Protein 7O0S (pdb70)

Structure (mmCIF, N/CA/C/O backbone):
data_7O0S
#
_entry.id   7O0S
#
_cell.length_a   38.258
_cell.length_b   50.558
_cell.length_c   119.867
_cell.angle_alpha   90.000
_cell.angle_beta   98.951
_cell.angle_gamma   90.000
#
_symmetry.space_group_name_H-M   'I 1 2 1'
#
loop_
_entity.id
_entity.type
_entity.pdbx_description
1 polymer 'Nanobody 36Z'
2 polymer 'Centrosomal protein of 164 kDa'
3 water water
#
loop_
_atom_site.group_PDB
_atom_site.id
_atom_site.type_symbol
_atom_site.label_atom_id
_atom_site.label_alt_id
_atom_site.label_comp_id
_atom_site.label_asym_id
_atom_site.label_entity_id
_atom_site.label_seq_id
_atom_site.pdbx_PDB_ins_code
_atom_site.Cartn_x
_atom_site.Cartn_y
_atom_site.Cartn_z
_atom_site.occupancy
_atom_site.B_iso_or_equiv
_atom_site.auth_seq_id
_atom_site.auth_comp_id
_atom_site.auth_asym_id
_atom_site.auth_atom_id
_atom_site.pdbx_PDB_model_num
ATOM 1 N N . GLN A 1 8 ? -26.98265 4.12169 -22.83311 1.000 69.70243 3 GLN A N 1
ATOM 2 C CA . GLN A 1 8 ? -26.28189 5.39795 -22.90722 1.000 62.57699 3 GLN A CA 1
ATOM 3 C C . GLN A 1 8 ? -26.30023 5.97824 -24.31339 1.000 63.55257 3 GLN A C 1
ATOM 4 O O . GLN A 1 8 ? -26.80314 7.08203 -24.53895 1.000 59.78332 3 GLN A O 1
ATOM 10 N N . VAL A 1 9 ? -25.73936 5.22541 -25.25887 1.000 54.42061 4 VAL A N 1
ATOM 11 C CA . VAL A 1 9 ? -25.82764 5.61558 -26.66207 1.000 49.89492 4 VAL A CA 1
ATOM 12 C C . VAL A 1 9 ? -27.28111 5.64079 -27.11271 1.000 43.11425 4 VAL A C 1
ATOM 13 O O . VAL A 1 9 ? -27.72044 6.58587 -27.77712 1.000 42.82075 4 VAL A O 1
ATOM 17 N N . GLN A 1 10 ? -28.03903 4.59424 -26.75947 1.000 45.72050 5 GLN A N 1
ATOM 18 C CA . GLN A 1 10 ? -29.47942 4.47728 -26.99109 1.000 42.55083 5 GLN A CA 1
ATOM 19 C C . GLN A 1 10 ? -29.87806 4.81494 -28.42299 1.000 41.15436 5 GLN A C 1
ATOM 20 O O . GLN A 1 10 ? -30.41126 5.90019 -28.68468 1.000 41.38148 5 GLN A O 1
ATOM 26 N N . LEU A 1 11 ? -29.64190 3.88116 -29.34491 1.000 36.17610 6 LEU A N 1
ATOM 27 C CA . LEU A 1 11 ? -29.94773 4.07544 -30.75389 1.000 30.50001 6 LEU A CA 1
ATOM 28 C C . LEU A 1 11 ? -31.44697 3.96344 -31.02086 1.000 33.34782 6 LEU A C 1
ATOM 29 O O . LEU A 1 11 ? -32.08559 2.97419 -30.64932 1.000 34.73591 6 LEU A O 1
ATOM 34 N N . GLN A 1 12 ? -31.99729 4.95351 -31.71122 1.000 30.41843 7 GLN A N 1
ATOM 35 C CA . GLN A 1 12 ? -33.42852 5.00762 -32.00303 1.000 29.49968 7 GLN A CA 1
ATOM 36 C C . GLN A 1 12 ? -33.65478 5.07266 -33.51035 1.000 27.99980 7 GLN A C 1
ATOM 37 O O . GLN A 1 12 ? -33.25086 6.04227 -34.15808 1.000 28.94717 7 GLN A O 1
ATOM 43 N N . GLU A 1 13 ? -34.32331 4.05925 -34.05646 1.000 29.98563 8 GLU A N 1
ATOM 44 C CA . GLU A 1 13 ? -34.55871 3.92874 -35.49331 1.000 31.24601 8 GLU A CA 1
ATOM 45 C C . GLU A 1 13 ? -35.96111 4.39696 -35.87100 1.000 29.01328 8 GLU A C 1
ATOM 46 O O . GLU A 1 13 ? -36.88407 4.38434 -35.05473 1.000 30.24244 8 GLU A O 1
ATOM 52 N N . SER A 1 14 ? -36.12235 4.77381 -37.13895 1.000 25.93574 9 SER A N 1
ATOM 53 C CA . SER A 1 14 ? -37.44489 5.09653 -37.66676 1.000 29.68999 9 SER A CA 1
ATOM 54 C C . SER A 1 14 ? -37.42966 4.96203 -39.18176 1.000 29.56421 9 SER A C 1
ATOM 55 O O . SER A 1 14 ? -36.38384 4.74975 -39.79408 1.000 29.54853 9 SER A O 1
ATOM 58 N N . GLY A 1 15 ? -38.62381 5.08416 -39.77889 1.000 28.11364 10 GLY A N 1
ATOM 59 C CA . GLY A 1 15 ? -38.75633 5.20619 -41.21987 1.000 33.88974 10 GLY A CA 1
ATOM 60 C C . GLY A 1 15 ? -39.22769 3.97486 -41.96307 1.000 31.82953 10 GLY A C 1
ATOM 61 O O . GLY A 1 15 ? -39.25082 3.99919 -43.20240 1.000 30.69188 10 GLY A O 1
ATOM 62 N N . GLY A 1 16 ? -39.57830 2.89969 -41.26500 1.000 28.67316 11 GLY A N 1
ATOM 63 C CA . GLY A 1 16 ? -39.97580 1.65499 -41.89355 1.000 29.95658 11 GLY A CA 1
ATOM 64 C C . GLY A 1 16 ? -41.45404 1.61432 -42.23045 1.000 26.88750 11 GLY A C 1
ATOM 65 O O . GLY A 1 16 ? -42.13302 2.64184 -42.29434 1.000 30.08938 11 GLY A O 1
ATOM 66 N N . GLY A 1 17 ? -41.96187 0.39093 -42.43848 1.000 28.42896 12 GLY A N 1
ATOM 67 C CA . GLY A 1 17 ? -43.37755 0.16776 -42.66159 1.000 27.90736 12 GLY A CA 1
ATOM 68 C C . GLY A 1 17 ? -43.61774 -0.59510 -43.94861 1.000 28.18984 12 GLY A C 1
ATOM 69 O O . GLY A 1 17 ? -42.72545 -1.27081 -44.47211 1.000 28.84845 12 GLY A O 1
ATOM 70 N N . LEU A 1 18 ? -44.85001 -0.48651 -44.45696 1.000 27.78629 13 LEU A N 1
ATOM 71 C CA . LEU A 1 18 ? -45.25219 -1.11052 -45.71196 1.000 34.47327 13 LEU A CA 1
ATOM 72 C C . LEU A 1 18 ? -45.06108 -0.13682 -46.86626 1.000 27.50569 13 LEU A C 1
ATOM 73 O O . LEU A 1 18 ? -45.35380 1.05483 -46.73590 1.000 36.71251 13 LEU A O 1
ATOM 78 N N . VAL A 1 19 ? -44.60527 -0.64859 -48.01159 1.000 27.21393 14 VAL A N 1
ATOM 79 C CA . VAL A 1 19 ? -44.37082 0.19550 -49.17446 1.000 29.84469 14 VAL A CA 1
ATOM 80 C C . VAL A 1 19 ? -44.61880 -0.61905 -50.43569 1.000 29.75363 14 VAL A C 1
ATOM 81 O O . VAL A 1 19 ? -44.39663 -1.83308 -50.46765 1.000 29.91786 14 VAL A O 1
ATOM 85 N N . GLN A 1 20 ? -45.11310 0.05601 -51.47463 1.000 37.09235 15 GLN A N 1
ATOM 86 C CA . GLN A 1 20 ? -45.28301 -0.57160 -52.77811 1.000 35.16336 15 GLN A CA 1
ATOM 87 C C . GLN A 1 20 ? -43.92673 -0.82448 -53.42858 1.000 36.38574 15 GLN A C 1
ATOM 88 O O . GLN A 1 20 ? -42.98077 -0.04794 -53.26875 1.000 36.91929 15 GLN A O 1
ATOM 94 N N . ALA A 1 21 ? -43.83458 -1.92355 -54.17284 1.000 33.63582 16 ALA A N 1
ATOM 95 C CA . ALA A 1 21 ? -42.65321 -2.14843 -54.99690 1.000 34.45247 16 ALA A CA 1
ATOM 96 C C . ALA A 1 21 ? -42.41880 -0.96105 -55.92065 1.000 31.98142 16 ALA A C 1
ATOM 97 O O . ALA A 1 21 ? -43.35558 -0.40716 -56.50410 1.000 30.11203 16 ALA A O 1
ATOM 99 N N . GLY A 1 22 ? -41.14768 -0.57843 -56.05824 1.000 32.91645 17 GLY A N 1
ATOM 100 C CA . GLY A 1 22 ? -40.76797 0.59632 -56.80884 1.000 33.28821 17 GLY A CA 1
ATOM 101 C C . GLY A 1 22 ? -40.71318 1.87443 -56.00184 1.000 31.07724 17 GLY A C 1
ATOM 102 O O . GLY A 1 22 ? -40.15003 2.86448 -56.48157 1.000 34.43783 17 GLY A O 1
ATOM 103 N N . GLY A 1 23 ? -41.27472 1.88620 -54.79590 1.000 30.14766 18 GLY A N 1
ATOM 104 C CA . GLY A 1 23 ? -41.29339 3.07065 -53.96863 1.000 33.82611 18 GLY A CA 1
ATOM 105 C C . GLY A 1 23 ? -39.99127 3.24757 -53.20523 1.000 31.90455 18 GLY A C 1
ATOM 106 O O . GLY A 1 23 ? -39.02587 2.49848 -53.36667 1.000 30.36681 18 GLY A O 1
ATOM 107 N N . SER A 1 24 ? -39.97716 4.26494 -52.34731 1.000 32.34454 19 SER A N 1
ATOM 108 C CA . SER A 1 24 ? -38.76985 4.63459 -51.61611 1.000 27.51403 19 SER A CA 1
ATOM 109 C C . SER A 1 24 ? -39.06432 4.80234 -50.13445 1.000 28.17703 19 SER A C 1
ATOM 110 O O . SER A 1 24 ? -40.17185 5.17200 -49.74204 1.000 28.87615 19 SER A O 1
ATOM 113 N N . LEU A 1 25 ? -38.03907 4.56780 -49.31590 1.000 24.35049 20 LEU A N 1
ATOM 114 C CA . LEU A 1 25 ? -38.06745 4.88965 -47.89650 1.000 28.95433 20 LEU A CA 1
ATOM 115 C C . LEU A 1 25 ? -36.76527 5.59404 -47.54265 1.000 25.21695 20 LEU A C 1
ATOM 116 O O . LEU A 1 25 ? -35.80689 5.59723 -48.32049 1.000 26.62627 20 LEU A O 1
ATOM 121 N N . ASN A 1 26 ? -36.73548 6.20321 -46.35761 1.000 27.63554 21 ASN A N 1
ATOM 122 C CA . ASN A 1 26 ? -35.50715 6.82078 -45.84427 1.000 22.92801 21 ASN A CA 1
ATOM 123 C C . ASN A 1 26 ? -35.41804 6.45391 -44.36704 1.000 24.80973 21 ASN A C 1
ATOM 124 O O . ASN A 1 26 ? -36.00438 7.13059 -43.52402 1.000 27.66314 21 ASN A O 1
ATOM 129 N N . LEU A 1 27 ? -34.70361 5.36833 -44.07223 1.000 26.33733 22 LEU A N 1
ATOM 130 C CA . LEU A 1 27 ? -34.52814 4.93103 -42.69626 1.000 26.86244 22 LEU A CA 1
ATOM 131 C C . LEU A 1 27 ? -33.55744 5.84456 -41.96738 1.000 24.81880 22 LEU A C 1
ATOM 132 O O . LEU A 1 27 ? -32.60726 6.36918 -42.54790 1.000 28.55481 22 LEU A O 1
ATOM 137 N N . SER A 1 28 ? -33.79450 6.02783 -40.67058 1.000 27.75802 23 SER A N 1
ATOM 138 C CA . SER A 1 28 ? -32.91827 6.88446 -39.89472 1.000 23.86741 23 SER A CA 1
ATOM 139 C C . SER A 1 28 ? -32.69571 6.24887 -38.53831 1.000 28.47136 23 SER A C 1
ATOM 140 O O . SER A 1 28 ? -33.54393 5.51657 -38.03616 1.000 25.96259 23 SER A O 1
ATOM 143 N N . CYS A 1 29 ? -31.52715 6.51255 -37.96672 1.000 29.29988 24 CYS A N 1
ATOM 144 C CA . CYS A 1 29 ? -31.19793 6.06544 -36.62541 1.000 27.59607 24 CYS A CA 1
ATOM 145 C C . CYS A 1 29 ? -30.40822 7.18276 -35.96746 1.000 29.65487 24 CYS A C 1
ATOM 146 O O . CYS A 1 29 ? -29.49413 7.72622 -36.58544 1.000 27.59931 24 CYS A O 1
ATOM 149 N N . VAL A 1 30 ? -30.74648 7.53210 -34.72454 1.000 27.92223 25 VAL A N 1
ATOM 150 C CA A VAL A 1 30 ? -30.11477 8.65452 -34.04588 0.607 28.84053 25 VAL A CA 1
ATOM 151 C CA B VAL A 1 30 ? -30.11899 8.65725 -34.04268 0.393 28.82077 25 VAL A CA 1
ATOM 152 C C . VAL A 1 30 ? -29.67855 8.21484 -32.65422 1.000 29.10472 25 VAL A C 1
ATOM 153 O O . VAL A 1 30 ? -30.32350 7.37962 -32.01669 1.000 28.66839 25 VAL A O 1
ATOM 160 N N . ALA A 1 31 ? -28.55372 8.77034 -32.19795 1.000 28.42912 26 ALA A N 1
ATOM 161 C CA . ALA A 1 31 ? -27.93716 8.48374 -30.90654 1.000 28.53016 26 ALA A CA 1
ATOM 162 C C . ALA A 1 31 ? -27.74186 9.77486 -30.11811 1.000 28.91588 26 ALA A C 1
ATOM 163 O O . ALA A 1 31 ? -28.01577 10.87580 -30.60421 1.000 27.73317 26 ALA A O 1
ATOM 165 N N . SER A 1 32 ? -27.26089 9.62720 -28.88070 1.000 24.95184 27 SER A N 1
ATOM 166 C CA . SER A 1 32 ? -26.98812 10.78594 -28.04353 1.000 29.61319 27 SER A CA 1
ATOM 167 C C . SER A 1 32 ? -26.02019 11.73041 -28.74571 1.000 32.30192 27 SER A C 1
ATOM 168 O O . SER A 1 32 ? -25.15020 11.30901 -29.51162 1.000 31.17731 27 SER A O 1
ATOM 171 N N . GLY A 1 33 ? -26.17410 13.02280 -28.45903 1.000 34.23302 28 GLY A N 1
ATOM 172 C CA . GLY A 1 33 ? -25.32134 14.01975 -29.07434 1.000 28.76714 28 GLY A CA 1
ATOM 173 C C . GLY A 1 33 ? -23.85569 13.86593 -28.71873 1.000 31.20543 28 GLY A C 1
ATOM 174 O O . GLY A 1 33 ? -22.98294 14.26751 -29.49189 1.000 38.12782 28 GLY A O 1
ATOM 175 N N . SER A 1 34 ? -23.55549 13.29549 -27.55395 1.000 33.17215 29 SER A N 1
ATOM 176 C CA . SER A 1 34 ? -22.15114 13.13200 -27.18595 1.000 33.05843 29 SER A CA 1
ATOM 177 C C . SER A 1 34 ? -21.49074 11.92838 -27.85950 1.000 34.71045 29 SER A C 1
ATOM 178 O O . SER A 1 34 ? -20.28639 11.70847 -27.66372 1.000 31.45988 29 SER A O 1
ATOM 181 N N . SER A 1 35 ? -22.22544 11.17283 -28.67385 1.000 30.76202 30 SER A N 1
ATOM 182 C CA . SER A 1 35 ? -21.65622 10.04950 -29.40608 1.000 31.45867 30 SER A CA 1
ATOM 183 C C . SER A 1 35 ? -20.99697 10.53503 -30.68993 1.000 28.75017 30 SER A C 1
ATOM 184 O O . SER A 1 35 ? -21.49890 11.44277 -31.35459 1.000 31.85717 30 SER A O 1
ATOM 187 N N . HIS A 1 36 ? -19.85212 9.93616 -31.02716 1.000 32.25691 31 HIS A N 1
ATOM 188 C CA . HIS A 1 36 ? -19.15349 10.23306 -32.28417 1.000 35.88279 31 HIS A CA 1
ATOM 189 C C . HIS A 1 36 ? -18.51871 8.92396 -32.73442 1.000 31.73054 31 HIS A C 1
ATOM 190 O O . HIS A 1 36 ? -17.48069 8.52160 -32.20260 1.000 39.18424 31 HIS A O 1
ATOM 197 N N . PHE A 1 37 ? -19.13277 8.28542 -33.71590 1.000 26.01408 32 PHE A N 1
ATOM 198 C CA . PHE A 1 37 ? -18.86489 6.88633 -33.98537 1.000 27.28567 32 PHE A CA 1
ATOM 199 C C . PHE A 1 37 ? -17.70180 6.70892 -34.95134 1.000 26.33151 32 PHE A C 1
ATOM 200 O O . PHE A 1 37 ? -17.51143 7.49580 -35.87868 1.000 30.19248 32 PHE A O 1
ATOM 208 N N . ASN A 1 38 ? -16.93272 5.64429 -34.71358 1.000 25.13600 33 ASN A N 1
ATOM 209 C CA . ASN A 1 38 ? -15.86670 5.24826 -35.62289 1.000 26.14954 33 ASN A CA 1
ATOM 210 C C . ASN A 1 38 ? -16.42833 4.63596 -36.90380 1.000 28.19761 33 ASN A C 1
ATOM 211 O O . ASN A 1 38 ? -15.91767 4.89991 -37.99904 1.000 28.02446 33 ASN A O 1
ATOM 216 N N . SER A 1 39 ? -17.46434 3.80633 -36.77565 1.000 23.38416 34 SER A N 1
ATOM 217 C CA . SER A 1 39 ? -18.05030 3.03987 -37.86264 1.000 27.91561 34 SER A CA 1
ATOM 218 C C . SER A 1 39 ? -19.55652 2.91982 -37.64985 1.000 25.49577 34 SER A C 1
ATOM 219 O O . SER A 1 39 ? -20.03163 2.80996 -36.51635 1.000 23.31919 34 SER A O 1
ATOM 222 N N . MET A 1 40 ? -20.29924 2.90597 -38.75193 1.000 21.81240 35 MET A N 1
ATOM 223 C CA . MET A 1 40 ? -21.75148 2.78985 -38.71010 1.000 25.33063 35 MET A CA 1
ATOM 224 C C . MET A 1 40 ? -22.20531 1.90483 -39.86031 1.000 26.55141 35 MET A C 1
ATOM 225 O O . MET A 1 40 ? -21.49566 1.73715 -40.85685 1.000 25.53397 35 MET A O 1
ATOM 230 N N . GLY A 1 41 ? -23.40138 1.33889 -39.72320 1.000 27.39542 36 GLY A N 1
ATOM 231 C CA . GLY A 1 41 ? -23.90392 0.47953 -40.77301 1.000 24.58228 36 GLY A CA 1
ATOM 232 C C . GLY A 1 41 ? -25.36386 0.14055 -40.58856 1.000 23.58200 36 GLY A C 1
ATOM 233 O O . GLY A 1 41 ? -25.93001 0.26897 -39.49351 1.000 24.10607 36 GLY A O 1
ATOM 234 N N . TRP A 1 42 ? -25.96997 -0.29422 -41.68607 1.000 23.27445 37 TRP A N 1
ATOM 235 C CA . TRP A 1 42 ? -27.30094 -0.88210 -41.65740 1.000 24.41796 37 TRP A CA 1
ATOM 236 C C . TRP A 1 42 ? -27.22204 -2.35356 -42.04074 1.000 23.14735 37 TRP A C 1
ATOM 237 O O . TRP A 1 42 ? -26.44184 -2.73653 -42.91778 1.000 23.83605 37 TRP A O 1
ATOM 248 N N . TYR A 1 43 ? -28.04294 -3.16494 -41.38420 1.000 22.93605 38 TYR A N 1
ATOM 249 C CA . TYR A 1 43 ? -28.14713 -4.59906 -41.60856 1.000 19.36051 38 TYR A CA 1
ATOM 250 C C . TYR A 1 43 ? -29.62112 -4.94849 -41.75677 1.000 23.66818 38 TYR A C 1
ATOM 251 O O . TYR A 1 43 ? -30.50195 -4.13624 -41.45879 1.000 25.64952 38 TYR A O 1
ATOM 260 N N . ARG A 1 44 ? -29.89968 -6.17587 -42.19705 1.000 21.98775 39 ARG A N 1
ATOM 261 C CA . ARG A 1 44 ? -31.28243 -6.61942 -42.32569 1.000 21.24224 39 ARG A CA 1
ATOM 262 C C . ARG A 1 44 ? -31.33046 -8.11852 -42.09520 1.000 25.66963 39 ARG A C 1
ATOM 263 O O . ARG A 1 44 ? -30.40623 -8.84528 -42.47015 1.000 24.61632 39 ARG A O 1
ATOM 271 N N . GLN A 1 45 ? -32.40191 -8.56316 -41.45245 1.000 23.39949 40 GLN A N 1
ATOM 272 C CA . GLN A 1 45 ? -32.65489 -9.97529 -41.18185 1.000 24.50116 40 GLN A CA 1
ATOM 273 C C . GLN A 1 45 ? -33.95349 -10.32048 -41.90483 1.000 26.46913 40 GLN A C 1
ATOM 274 O O . GLN A 1 45 ? -35.03945 -9.93784 -41.45639 1.000 25.92705 40 GLN A O 1
ATOM 280 N N . ALA A 1 46 ? -33.83830 -11.02410 -43.02930 1.000 24.37592 41 ALA A N 1
ATOM 281 C CA . ALA A 1 46 ? -34.96529 -11.38805 -43.86880 1.000 27.88159 41 ALA A CA 1
ATOM 282 C C . ALA A 1 46 ? -35.55105 -12.71794 -43.41973 1.000 25.88789 41 ALA A C 1
ATOM 283 O O . ALA A 1 46 ? -34.88533 -13.50456 -42.73883 1.000 25.68744 41 ALA A O 1
ATOM 285 N N . PRO A 1 47 ? -36.80858 -12.99887 -43.75699 1.000 25.11844 42 PRO A N 1
ATOM 286 C CA . PRO A 1 47 ? -37.39573 -14.28220 -43.35602 1.000 29.06412 42 PRO A CA 1
ATOM 287 C C . PRO A 1 47 ? -36.53668 -15.45706 -43.80178 1.000 28.14931 42 PRO A C 1
ATOM 288 O O . PRO A 1 47 ? -36.14068 -15.55681 -44.96441 1.000 30.39174 42 PRO A O 1
ATOM 292 N N . GLY A 1 48 ? -36.24253 -16.34895 -42.86138 1.000 30.11461 43 GLY A N 1
ATOM 293 C CA . GLY A 1 48 ? -35.46321 -17.53221 -43.15048 1.000 30.35077 43 GLY A CA 1
ATOM 294 C C . GLY A 1 48 ? -33.96945 -17.30699 -43.22940 1.000 29.00121 43 GLY A C 1
ATOM 295 O O . GLY A 1 48 ? -33.22617 -18.27283 -43.44425 1.000 29.49112 43 GLY A O 1
ATOM 296 N N . LYS A 1 49 ? -33.51210 -16.07146 -43.05969 1.000 26.21150 44 LYS A N 1
ATOM 297 C CA . LYS A 1 49 ? -32.10868 -15.70935 -43.17761 1.000 22.94147 44 LYS A CA 1
ATOM 298 C C . LYS A 1 49 ? -31.61857 -15.03248 -41.90053 1.000 27.36112 44 LYS A C 1
ATOM 299 O O . LYS A 1 49 ? -32.36055 -14.31204 -41.23378 1.000 27.19333 44 LYS A O 1
ATOM 305 N N . GLN A 1 50 ? -30.34948 -15.24782 -41.57483 1.000 27.46821 45 GLN A N 1
ATOM 306 C CA . GLN A 1 50 ? -29.74534 -14.50518 -40.48155 1.000 26.04166 45 GLN A CA 1
ATOM 307 C C . GLN A 1 50 ? -29.44046 -13.07723 -40.92300 1.000 21.24290 45 GLN A C 1
ATOM 308 O O . GLN A 1 50 ? -29.39198 -12.76480 -42.11560 1.000 24.00452 45 GLN A O 1
ATOM 314 N N . ARG A 1 51 ? -29.23168 -12.21646 -39.93378 1.000 22.47613 46 ARG A N 1
ATOM 315 C CA . ARG A 1 51 ? -28.84714 -10.82115 -40.15055 1.000 25.63203 46 ARG A CA 1
ATOM 316 C 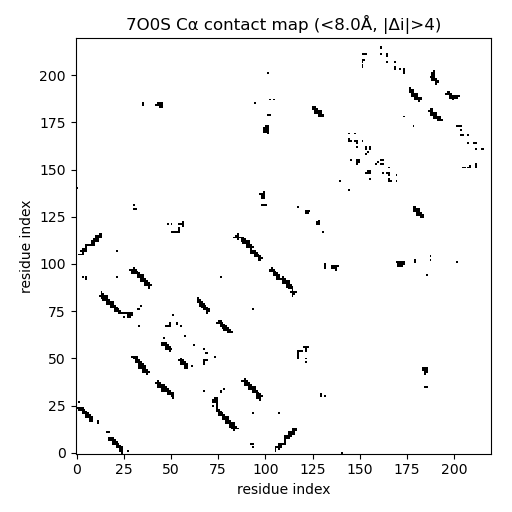C . ARG A 1 51 ? -27.66879 -10.69387 -41.11892 1.000 24.85672 46 ARG A C 1
ATOM 317 O O . ARG A 1 51 ? -26.68822 -11.44830 -41.04688 1.000 25.74973 46 ARG A O 1
ATOM 325 N N . ASP A 1 52 ? -27.73805 -9.67047 -41.96941 1.000 25.34008 47 ASP A N 1
ATOM 326 C CA . ASP A 1 52 ? -26.90926 -9.55798 -43.16530 1.000 27.55444 47 ASP A CA 1
ATOM 327 C C . ASP A 1 52 ? -26.60754 -8.09127 -43.45021 1.000 25.53801 47 ASP A C 1
ATOM 328 O O . ASP A 1 52 ? -27.48423 -7.23334 -43.32137 1.000 23.68517 47 ASP A O 1
ATOM 333 N N . LEU A 1 53 ? -25.37472 -7.80943 -43.87203 1.000 24.66301 48 LEU A N 1
ATOM 334 C CA . LEU A 1 53 ? -24.98439 -6.43423 -44.15916 1.000 21.86212 48 LEU A CA 1
ATOM 335 C C . LEU A 1 53 ? -25.85026 -5.81470 -45.25794 1.000 22.76527 48 LEU A C 1
ATOM 336 O O . LEU A 1 53 ? -26.18748 -6.46719 -46.24602 1.000 25.89348 48 LEU A O 1
ATOM 341 N N . VAL A 1 54 ? -26.16261 -4.52640 -45.10536 1.000 26.15751 49 VAL A N 1
ATOM 342 C CA . VAL A 1 54 ? -26.75723 -3.71556 -46.16301 1.000 25.93891 49 VAL A CA 1
ATOM 343 C C . VAL A 1 54 ? -25.78452 -2.63530 -46.64719 1.000 27.11740 49 VAL A C 1
ATOM 344 O O . VAL A 1 54 ? -25.49125 -2.53508 -47.84398 1.000 24.01985 49 VAL A O 1
ATOM 348 N N . ALA A 1 55 ? -25.25105 -1.83638 -45.72348 1.000 23.32818 50 ALA A N 1
ATOM 349 C CA . ALA A 1 55 ? -24.26554 -0.81385 -46.05750 1.000 24.65827 50 ALA A CA 1
ATOM 350 C C . ALA A 1 55 ? -23.45991 -0.43777 -44.81788 1.000 24.06417 50 ALA A C 1
ATOM 351 O O . ALA A 1 55 ? -23.99625 -0.40897 -43.70968 1.000 21.60192 50 ALA A O 1
ATOM 353 N N . ASP A 1 56 ? -22.17364 -0.14118 -45.02110 1.000 25.22461 51 ASP A N 1
ATOM 354 C CA . ASP A 1 56 ? -21.30889 0.46598 -44.00985 1.000 27.05843 51 ASP A CA 1
ATOM 355 C C . ASP A 1 56 ? -20.97708 1.90592 -44.38182 1.000 26.55823 51 ASP A C 1
ATOM 356 O O . ASP A 1 56 ? -20.87594 2.25130 -45.56525 1.000 23.25042 51 ASP A O 1
ATOM 361 N N . ILE A 1 57 ? -20.73759 2.72942 -43.36402 1.000 22.62980 52 ILE A N 1
ATOM 362 C CA . ILE A 1 57 ? -20.12373 4.04445 -43.55520 1.000 21.32906 52 ILE A CA 1
ATOM 363 C C . ILE A 1 57 ? -19.12743 4.31668 -42.42551 1.000 26.43454 52 ILE A C 1
ATOM 364 O O . ILE A 1 57 ? -19.38113 4.00443 -41.25587 1.000 27.28072 52 ILE A O 1
ATOM 369 N N . SER A 1 58 ? -17.99094 4.90727 -42.77382 1.000 27.31913 53 SER A N 1
ATOM 370 C CA . SER A 1 58 ? -16.96631 5.23101 -41.79102 1.000 27.29552 53 SER A CA 1
ATOM 371 C C . SER A 1 58 ? -17.12870 6.67541 -41.32670 1.000 29.08108 53 SER A C 1
ATOM 372 O O . SER A 1 58 ? -17.88794 7.45756 -41.90712 1.000 30.21182 53 SER A O 1
ATOM 375 N N . ASN A 1 59 ? -16.36787 7.03311 -40.28282 1.000 28.60850 54 ASN A N 1
ATOM 376 C CA A ASN A 1 59 ? -16.43681 8.37321 -39.69899 0.544 32.84722 54 ASN A CA 1
ATOM 377 C CA B ASN A 1 59 ? -16.50162 8.37380 -39.72449 0.456 32.82369 54 ASN A CA 1
ATOM 378 C C . ASN A 1 59 ? -16.06687 9.44996 -40.71105 1.000 33.55757 54 ASN A C 1
ATOM 379 O O . ASN A 1 59 ? -16.56151 10.58024 -40.63346 1.000 38.69703 54 ASN A O 1
ATOM 388 N N . ASP A 1 60 ? -15.19014 9.13050 -41.66447 1.000 30.91241 55 ASP A N 1
ATOM 389 C CA . ASP A 1 60 ? -14.82233 10.10781 -42.68163 1.000 31.28668 55 ASP A CA 1
ATOM 390 C C . ASP A 1 60 ? -15.63242 9.97046 -43.96937 1.000 31.58330 55 ASP A C 1
ATOM 391 O O . ASP A 1 60 ? -15.24579 10.54251 -44.99033 1.000 34.76271 55 ASP A O 1
ATOM 396 N N . GLY A 1 61 ? -16.74986 9.24038 -43.94529 1.000 34.72333 56 GLY A N 1
ATOM 397 C CA . GLY A 1 61 ? -17.71764 9.28185 -45.02601 1.000 33.88722 56 GLY A CA 1
ATOM 398 C C . GLY A 1 61 ? -17.58794 8.22448 -46.10392 1.000 35.49754 56 GLY A C 1
ATOM 399 O O . GLY A 1 61 ? -18.41702 8.20775 -47.02147 1.000 36.69458 56 GLY A O 1
ATOM 400 N N . VAL A 1 62 ? -16.58975 7.34289 -46.02751 1.000 29.45461 57 VAL A N 1
ATOM 401 C CA . VAL A 1 62 ? -16.44212 6.27779 -47.01244 1.000 29.66293 57 VAL A CA 1
ATOM 402 C C . VAL A 1 62 ? -17.52963 5.22868 -46.81231 1.000 26.09032 57 VAL A C 1
ATOM 403 O O . VAL A 1 62 ? -17.85983 4.86010 -45.67703 1.000 26.26486 57 VAL A O 1
ATOM 407 N N . THR A 1 63 ? -18.07793 4.71880 -47.91750 1.000 28.43832 58 THR A N 1
ATOM 408 C CA . THR A 1 63 ? -19.20166 3.79503 -47.84938 1.000 26.63028 58 THR A CA 1
ATOM 409 C C . THR A 1 63 ? -18.85914 2.45205 -48.48396 1.000 27.27625 58 THR A C 1
ATOM 410 O O . THR A 1 63 ? -17.88037 2.30946 -49.22587 1.000 31.13763 58 THR A O 1
ATOM 414 N N . ASN A 1 64 ? -19.71101 1.47328 -48.19063 1.000 25.87598 59 ASN A N 1
ATOM 415 C CA . ASN A 1 64 ? -19.59098 0.11496 -48.69480 1.000 23.97060 59 ASN A CA 1
ATOM 416 C C . ASN A 1 64 ? -20.98420 -0.49855 -48.72154 1.000 25.39373 59 ASN A C 1
ATOM 417 O O . ASN A 1 64 ? -21.73836 -0.35190 -47.75863 1.000 25.60337 59 ASN A O 1
ATOM 422 N N . TYR A 1 65 ? -21.31802 -1.19900 -49.80805 1.000 26.01195 60 TYR A N 1
ATOM 423 C CA . TYR A 1 65 ? -22.67057 -1.71607 -49.99973 1.000 24.71387 60 TYR A CA 1
ATOM 424 C C . TYR A 1 65 ? -22.64805 -3.20338 -50.33308 1.000 26.86911 60 TYR A C 1
ATOM 425 O O . TYR A 1 65 ? -21.74504 -3.67868 -51.02563 1.000 29.19285 60 TYR A O 1
ATOM 434 N N . ALA A 1 66 ? -23.65125 -3.93317 -49.84718 1.000 27.92912 61 ALA A N 1
ATOM 435 C CA . ALA A 1 66 ? -23.95222 -5.24701 -50.39697 1.000 21.63014 61 ALA A CA 1
ATOM 436 C C . ALA A 1 66 ? -24.27590 -5.10146 -51.87873 1.000 25.85785 61 ALA A C 1
ATOM 437 O O . ALA A 1 66 ? -24.89548 -4.11684 -52.29250 1.000 27.84000 61 ALA A O 1
ATOM 439 N N . ASP A 1 67 ? -23.86245 -6.08914 -52.67819 1.000 28.55131 62 ASP A N 1
ATOM 440 C CA . ASP A 1 67 ? -24.04068 -5.98797 -54.13117 1.000 26.51328 62 ASP A CA 1
ATOM 441 C C . ASP A 1 67 ? -25.51435 -5.86384 -54.51290 1.000 30.58445 62 ASP A C 1
ATOM 442 O O . ASP A 1 67 ? -25.85068 -5.24138 -55.52958 1.000 31.20321 62 ASP A O 1
ATOM 447 N N . SER A 1 68 ? -26.40363 -6.44723 -53.71763 1.000 30.70619 63 SER A N 1
ATOM 448 C CA . SER A 1 68 ? -27.82618 -6.45769 -54.04979 1.000 29.27291 63 SER A CA 1
ATOM 449 C C . SER A 1 68 ? -28.50028 -5.10030 -53.86299 1.000 31.03081 63 SER A C 1
ATOM 450 O O . SER A 1 68 ? -29.63621 -4.92597 -54.32304 1.000 32.82872 63 SER A O 1
ATOM 453 N N . VAL A 1 69 ? -27.83458 -4.13347 -53.22916 1.000 28.86914 64 VAL A N 1
ATOM 454 C CA . VAL A 1 69 ? -28.44175 -2.83398 -52.95508 1.000 27.34603 64 VAL A CA 1
ATOM 455 C C . VAL A 1 69 ? -27.58866 -1.66638 -53.43311 1.000 26.79886 64 VAL A C 1
ATOM 456 O O . VAL A 1 69 ? -28.02608 -0.51200 -53.36199 1.000 28.41101 64 VAL A O 1
ATOM 460 N N A LYS A 1 70 ? -26.36553 -1.96962 -53.88028 0.456 27.28853 65 LYS A N 1
ATOM 461 N N B LYS A 1 70 ? -26.37044 -1.93543 -53.91195 0.544 27.22666 65 LYS A N 1
ATOM 462 C CA A LYS A 1 70 ? -25.58785 -1.01711 -54.65875 0.456 27.51051 65 LYS A CA 1
ATOM 463 C CA B LYS A 1 70 ? -25.42768 -0.84997 -54.19840 0.544 26.92859 65 LYS A CA 1
ATOM 464 C C A LYS A 1 70 ? -26.46580 -0.41511 -55.74362 0.456 27.40955 65 LYS A C 1
ATOM 465 C C B LYS A 1 70 ? -25.98303 0.19344 -55.16992 0.544 28.02905 65 LYS A C 1
ATOM 466 O O A LYS A 1 70 ? -27.25158 -1.11939 -56.38492 0.456 28.32734 65 LYS A O 1
ATOM 467 O O B LYS A 1 70 ? -25.67366 1.38477 -55.03993 0.544 27.82433 65 LYS A O 1
ATOM 478 N N A ASP A 1 71 ? -26.33580 0.90194 -55.91782 0.456 26.08892 66 ASP A N 1
ATOM 479 N N B ASP A 1 71 ? -26.80039 -0.21813 -56.13730 0.544 27.50835 66 ASP A N 1
ATOM 480 C CA A ASP A 1 71 ? -27.00222 1.69170 -56.94967 0.456 28.44363 66 ASP A CA 1
ATOM 481 C CA B ASP A 1 71 ? -27.26156 0.66760 -57.19997 0.544 28.64592 66 ASP A CA 1
ATOM 482 C C A ASP A 1 71 ? -28.45877 1.97924 -56.61124 0.456 28.39872 66 ASP A C 1
ATOM 483 C C B ASP A 1 71 ? -28.60951 1.30903 -56.89818 0.544 29.33174 66 ASP A C 1
ATOM 484 O O A ASP A 1 71 ? -29.06292 2.86245 -57.22742 0.456 29.84712 66 ASP A O 1
ATOM 485 O O B ASP A 1 71 ? -29.24136 1.86494 -57.80440 0.544 31.72400 66 ASP A O 1
ATOM 494 N N . ARG A 1 72 ? -29.04308 1.25843 -55.65166 1.000 27.33864 67 ARG A N 1
ATOM 495 C CA . ARG A 1 72 ? -30.39406 1.58750 -55.21989 1.000 28.31643 67 ARG A CA 1
ATOM 496 C C . ARG A 1 72 ? -30.44525 2.25966 -53.85682 1.000 29.27152 67 ARG A C 1
ATOM 497 O O . ARG A 1 72 ? -31.38021 3.02306 -53.59873 1.000 30.93548 67 ARG A O 1
ATOM 505 N N . PHE A 1 73 ? -29.49549 1.98919 -52.97183 1.000 27.37427 68 PHE A N 1
ATOM 506 C CA . PHE A 1 73 ? -29.50514 2.51389 -51.61547 1.000 26.42271 68 PHE A CA 1
ATOM 507 C C . PHE A 1 73 ? -28.34835 3.48900 -51.43443 1.000 32.64791 68 PHE A C 1
ATOM 508 O O . PHE A 1 73 ? -27.30748 3.37324 -52.09165 1.000 32.34231 68 PHE A O 1
ATOM 516 N N . THR A 1 74 ? -28.52351 4.44009 -50.52234 1.000 26.00214 69 THR A N 1
ATOM 517 C CA . THR A 1 74 ? -27.46112 5.37071 -50.15758 1.000 30.01919 69 THR A CA 1
ATOM 518 C C . THR A 1 74 ? -27.40502 5.50397 -48.63984 1.000 26.82693 69 THR A C 1
ATOM 519 O O . THR A 1 74 ? -28.38036 5.93228 -48.01390 1.000 27.57574 69 THR A O 1
ATOM 523 N N . ILE A 1 75 ? -26.27467 5.14623 -48.05064 1.000 22.56497 70 ILE A N 1
ATOM 524 C CA . ILE A 1 75 ? -26.05507 5.34005 -46.61696 1.000 24.60786 70 ILE A CA 1
ATOM 525 C C . ILE A 1 75 ? -25.35379 6.67862 -46.40787 1.000 26.97413 70 ILE A C 1
ATOM 526 O O . ILE A 1 75 ? -24.50444 7.08969 -47.20757 1.000 28.06408 70 ILE A O 1
ATOM 531 N N . SER A 1 76 ? -25.72058 7.37797 -45.33963 1.000 26.42780 71 SER A N 1
ATOM 532 C CA . SER A 1 76 ? -25.08571 8.64494 -45.02195 1.000 24.35075 71 SER A CA 1
ATOM 533 C C . SER A 1 76 ? -25.09351 8.85001 -43.51479 1.000 27.79810 71 SER A C 1
ATOM 534 O O . SER A 1 76 ? -25.80097 8.16263 -42.77563 1.000 24.09885 71 SER A O 1
ATOM 537 N N . THR A 1 77 ? -24.24746 9.76839 -43.05900 1.000 29.41594 72 THR A N 1
ATOM 538 C CA . THR A 1 77 ? -24.19515 10.13769 -41.64910 1.000 28.53745 72 THR A CA 1
ATOM 539 C C . THR A 1 77 ? -24.29469 11.65465 -41.56702 1.000 30.46708 72 THR A C 1
ATOM 540 O O . THR A 1 77 ? -24.31385 12.34569 -42.58789 1.000 34.85349 72 THR A O 1
ATOM 544 N N . ASN A 1 78 ? -24.35423 12.18218 -40.34997 1.000 30.02329 73 ASN A N 1
ATOM 545 C CA . ASN A 1 78 ? -24.41538 13.61924 -40.16459 1.000 31.29472 73 ASN A CA 1
ATOM 546 C C . ASN A 1 78 ? -23.03827 14.14080 -39.75881 1.000 32.84015 73 ASN A C 1
ATOM 547 O O . ASN A 1 78 ? -22.07378 13.38890 -39.60927 1.000 31.40429 73 ASN A O 1
ATOM 552 N N . ASN A 1 79 ? -22.95819 15.45548 -39.56850 1.000 31.65132 74 ASN A N 1
ATOM 553 C CA . ASN A 1 79 ? -21.67702 16.09074 -39.31141 1.000 34.56277 74 ASN A CA 1
ATOM 554 C C . ASN A 1 79 ? -21.07033 15.64397 -37.98428 1.000 39.32233 74 ASN A C 1
ATOM 555 O O . ASN A 1 79 ? -19.84335 15.54924 -37.86499 1.000 36.13299 74 ASN A O 1
ATOM 560 N N . ALA A 1 80 ? -21.89508 15.36388 -36.98000 1.000 30.17061 75 ALA A N 1
ATOM 561 C CA . ALA A 1 80 ? -21.36794 14.93688 -35.69167 1.000 31.35475 75 ALA A CA 1
ATOM 562 C C . ALA A 1 80 ? -21.11761 13.43629 -35.61816 1.000 29.38151 75 ALA A C 1
ATOM 563 O O . ALA A 1 80 ? -20.59819 12.96316 -34.60201 1.000 34.63723 75 ALA A O 1
ATOM 565 N N . LYS A 1 81 ? -21.49032 12.68037 -36.65275 1.000 29.24733 76 LYS A N 1
ATOM 566 C CA . LYS A 1 81 ? -21.29879 11.22586 -36.68474 1.000 28.21229 76 LYS A CA 1
ATOM 567 C C . LYS A 1 81 ? -22.05668 10.53540 -35.55437 1.000 30.50651 76 LYS A C 1
ATOM 568 O O . LYS A 1 81 ? -21.53597 9.63328 -34.89048 1.000 28.78477 76 LYS A O 1
ATOM 574 N N . ASN A 1 82 ? -23.29913 10.95636 -35.31287 1.000 25.55663 77 ASN A N 1
ATOM 575 C CA . ASN A 1 82 ? -24.11409 10.24138 -34.33550 1.000 24.41595 77 ASN A CA 1
ATOM 576 C C . ASN A 1 82 ? -25.50083 9.93209 -34.88217 1.000 27.31227 77 ASN A C 1
ATOM 577 O O . ASN A 1 82 ? -26.41412 9.61689 -34.11379 1.000 25.13938 77 ASN A O 1
ATOM 582 N N . ALA A 1 83 ? -25.66082 9.98794 -36.19829 1.000 22.78134 78 ALA A N 1
ATOM 583 C CA . ALA A 1 83 ? -26.89095 9.56973 -36.84855 1.000 25.40073 78 ALA A CA 1
ATOM 584 C C . ALA A 1 83 ? -26.52481 8.89092 -38.15787 1.000 28.11541 78 ALA A C 1
ATOM 585 O O . ALA A 1 83 ? -25.51666 9.22856 -38.78670 1.000 26.86201 78 ALA A O 1
ATOM 587 N N . VAL A 1 84 ? -27.31685 7.88785 -38.52990 1.000 28.40515 79 VAL A N 1
ATOM 588 C CA . VAL A 1 84 ? -27.11613 7.12552 -39.75834 1.000 24.24756 79 VAL A CA 1
ATOM 589 C C . VAL A 1 84 ? -28.42689 7.13254 -40.53344 1.000 23.57751 79 VAL A C 1
ATOM 590 O O . VAL A 1 84 ? -29.50220 6.98625 -39.94483 1.000 23.48252 79 VAL A O 1
ATOM 594 N N . TYR A 1 85 ? -28.33651 7.29619 -41.85071 1.000 23.75258 80 TYR A N 1
ATOM 595 C CA . TYR A 1 85 ? -29.50282 7.36361 -42.71821 1.000 25.19060 80 TYR A CA 1
ATOM 596 C C . TYR A 1 85 ? -29.34084 6.38704 -43.86655 1.000 23.66915 80 TYR A C 1
ATOM 597 O O . TYR A 1 85 ? -28.23282 6.18545 -44.36899 1.000 24.45165 80 TYR A O 1
ATOM 606 N N . LEU A 1 86 ? -30.45210 5.78519 -44.29205 1.000 27.75528 81 LEU A N 1
ATOM 607 C CA . LEU A 1 86 ? -30.43065 4.84578 -45.40645 1.000 23.91824 81 LEU A CA 1
ATOM 608 C C . LEU A 1 86 ? -31.56188 5.21312 -46.36124 1.000 27.62590 81 LEU A C 1
ATOM 609 O O . LEU A 1 86 ? -32.72575 4.89692 -46.10130 1.000 24.77358 81 LEU A O 1
ATOM 614 N N . GLN A 1 87 ? -31.21440 5.88905 -47.45324 1.000 25.59697 82 GLN A N 1
ATOM 615 C CA . GLN A 1 87 ? -32.16398 6.13183 -48.53377 1.000 26.80166 82 GLN A CA 1
ATOM 616 C C . GLN A 1 87 ? -32.29579 4.86536 -49.36672 1.000 27.20089 82 GLN A C 1
ATOM 617 O O . GLN A 1 87 ? -31.29574 4.30926 -49.81879 1.000 27.58944 82 GLN A O 1
ATOM 623 N N . MET A 1 88 ? -33.52500 4.39887 -49.56499 1.000 27.07928 83 MET A N 1
ATOM 624 C CA . MET A 1 88 ? -33.77262 3.15066 -50.27554 1.000 25.86395 83 MET A CA 1
ATOM 625 C C . MET A 1 88 ? -34.70368 3.43493 -51.44331 1.000 29.52815 83 MET A C 1
ATOM 626 O O . MET A 1 88 ? -35.85180 3.83227 -51.23489 1.000 27.03914 83 MET A O 1
ATOM 631 N N . ASN A 1 89 ? -34.20048 3.25767 -52.66358 1.000 30.31709 84 ASN A N 1
ATOM 632 C CA . ASN A 1 89 ? -34.97337 3.51432 -53.86927 1.000 33.46504 84 ASN A CA 1
ATOM 633 C C . ASN A 1 89 ? -35.27349 2.21092 -54.59900 1.000 29.67122 84 ASN A C 1
ATOM 634 O O . ASN A 1 89 ? -34.56650 1.21117 -54.45156 1.000 30.91038 84 ASN A O 1
ATOM 639 N N . ASN A 1 90 ? -36.32531 2.24591 -55.41634 1.000 27.18667 85 ASN A N 1
ATOM 640 C CA . ASN A 1 90 ? -36.74310 1.11830 -56.24670 1.000 27.99899 85 ASN A CA 1
ATOM 641 C C . ASN A 1 90 ? -36.84305 -0.17433 -55.43971 1.000 28.83584 85 ASN A C 1
ATOM 642 O O . ASN A 1 90 ? -36.27426 -1.20868 -55.79258 1.000 27.99842 85 ASN A O 1
ATOM 647 N N . LEU A 1 91 ? -37.63351 -0.11246 -54.36917 1.000 29.46539 86 LEU A N 1
ATOM 648 C CA . LEU A 1 91 ? -37.74376 -1.24049 -53.45964 1.000 29.79504 86 LEU A CA 1
ATOM 649 C C . LEU A 1 91 ? -38.37672 -2.44817 -54.14582 1.000 28.94219 86 LEU A C 1
ATOM 650 O O . LEU A 1 91 ? -39.26022 -2.31954 -55.00672 1.000 30.20812 86 LEU A O 1
ATOM 655 N N . LYS A 1 92 ? -37.89619 -3.63134 -53.76894 1.000 27.33324 87 LYS A N 1
ATOM 656 C CA . LYS A 1 92 ? -38.29989 -4.91496 -54.31565 1.000 28.30784 87 LYS A CA 1
ATOM 657 C C . LYS A 1 92 ? -38.81095 -5.81790 -53.20154 1.000 30.01573 87 LYS A C 1
ATOM 658 O O . LYS A 1 92 ? -38.40328 -5.66965 -52.043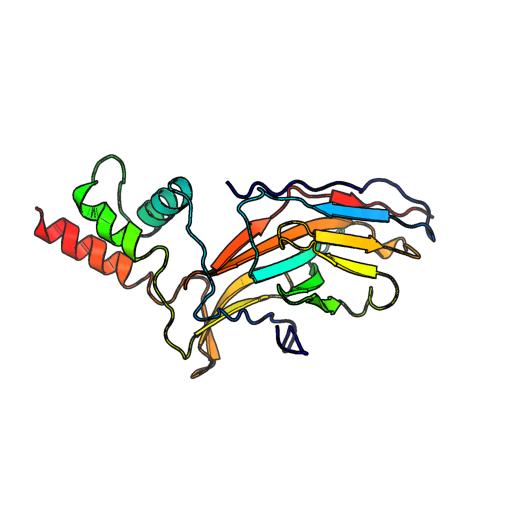38 1.000 29.29262 87 LYS A O 1
ATOM 664 N N . PRO A 1 93 ? -39.71200 -6.75474 -53.51035 1.000 32.65296 88 PRO A N 1
ATOM 665 C CA . PRO A 1 93 ? -40.21781 -7.65167 -52.45635 1.000 30.07910 88 PRO A CA 1
ATOM 666 C C . PRO A 1 93 ? -39.11071 -8.35191 -51.67842 1.000 31.92733 88 PRO A C 1
ATOM 667 O O . PRO A 1 93 ? -39.24781 -8.56656 -50.46780 1.000 27.60981 88 PRO A O 1
ATOM 671 N N . GLU A 1 94 ? -37.98872 -8.66374 -52.32325 1.000 33.26463 89 GLU A N 1
ATOM 672 C CA . GLU A 1 94 ? -36.88107 -9.28802 -51.61185 1.000 33.28249 89 GLU A CA 1
ATOM 673 C C . GLU A 1 94 ? -36.15198 -8.33930 -50.66401 1.000 29.71295 89 GLU A C 1
ATOM 674 O O . GLU A 1 94 ? -35.25713 -8.79506 -49.94398 1.000 31.58167 89 GLU A O 1
ATOM 680 N N . ASP A 1 95 ? -36.48496 -7.04345 -50.64924 1.000 25.04573 90 ASP A N 1
ATOM 681 C CA . ASP A 1 95 ? -35.96690 -6.15291 -49.61613 1.000 25.21042 90 ASP A CA 1
ATOM 682 C C . ASP A 1 95 ? -36.74126 -6.25502 -48.30325 1.000 25.77194 90 ASP A C 1
ATOM 683 O O . ASP A 1 95 ? -36.36937 -5.58163 -47.33857 1.000 25.76563 90 ASP A O 1
ATOM 688 N N . THR A 1 96 ? -37.80181 -7.06353 -48.25537 1.000 25.97116 91 THR A N 1
ATOM 689 C CA . THR A 1 96 ? -38.57859 -7.25243 -47.03315 1.000 23.20579 91 THR A CA 1
ATOM 690 C C . THR A 1 96 ? -37.71934 -7.90699 -45.95652 1.000 25.37318 91 THR A C 1
ATOM 691 O O . THR A 1 96 ? -37.08089 -8.94075 -46.19599 1.000 27.27630 91 THR A O 1
ATOM 695 N N . ALA A 1 97 ? -37.68209 -7.28407 -44.77769 1.000 25.65703 92 ALA A N 1
ATOM 696 C CA . ALA A 1 97 ? -36.81865 -7.71382 -43.68161 1.000 26.22817 92 ALA A CA 1
ATOM 697 C C . ALA A 1 97 ? -37.00650 -6.77148 -42.50427 1.000 19.80133 92 ALA A C 1
ATOM 698 O O . ALA A 1 97 ? -37.54804 -5.67004 -42.63879 1.000 22.75007 92 ALA A O 1
ATOM 700 N N . VAL A 1 98 ? -36.49699 -7.19975 -41.35209 1.000 20.57533 93 VAL A N 1
ATOM 701 C CA . VAL A 1 98 ? -36.30138 -6.31359 -40.21898 1.000 22.72832 93 VAL A CA 1
ATOM 702 C C . VAL A 1 98 ? -34.93056 -5.67827 -40.39500 1.000 20.22687 93 VAL A C 1
ATOM 703 O O . VAL A 1 98 ? -33.92283 -6.38735 -40.43613 1.000 21.44292 93 VAL A O 1
ATOM 707 N N . TYR A 1 99 ? -34.88969 -4.35587 -40.52006 1.000 19.71435 94 TYR A N 1
ATOM 708 C CA . TYR A 1 99 ? -33.61964 -3.65623 -40.65116 1.000 21.15565 94 TYR A CA 1
ATOM 709 C C . TYR A 1 99 ? -33.11095 -3.20717 -39.28503 1.000 22.63968 94 TYR A C 1
ATOM 710 O O . TYR A 1 99 ? -33.88804 -2.92609 -38.37133 1.000 21.74318 94 TYR A O 1
ATOM 719 N N . TYR A 1 100 ? -31.78323 -3.17497 -39.14279 1.000 21.96544 95 TYR A N 1
ATOM 720 C CA . TYR A 1 100 ? -31.14765 -2.80523 -37.88407 1.000 24.62536 95 TYR A CA 1
ATOM 721 C C . TYR A 1 100 ? -29.99173 -1.87138 -38.18350 1.000 24.96031 95 TYR A C 1
ATOM 722 O O . TYR A 1 100 ? -29.24753 -2.08686 -39.14603 1.000 21.84678 95 TYR A O 1
ATOM 731 N N . CYS A 1 101 ? -29.85051 -0.83272 -37.37853 1.000 24.80751 96 CYS A N 1
ATOM 732 C CA . CYS A 1 101 ? -28.70304 0.05085 -37.49163 1.000 20.29630 96 CYS A CA 1
ATOM 733 C C . CYS A 1 101 ? -27.68204 -0.28936 -36.41991 1.000 23.73901 96 CYS A C 1
ATOM 734 O O . CYS A 1 101 ? -28.03628 -0.59317 -35.27599 1.000 21.77288 96 CYS A O 1
ATOM 737 N N . ASN A 1 102 ? -26.40996 -0.23385 -36.79988 1.000 22.39787 97 ASN A N 1
ATOM 738 C CA . ASN A 1 102 ? -25.30731 -0.54243 -35.90545 1.000 22.80381 97 ASN A CA 1
ATOM 739 C C . ASN A 1 102 ? -24.36968 0.65204 -35.85240 1.000 20.85678 97 ASN A C 1
ATOM 740 O O . ASN A 1 102 ? -24.13027 1.30272 -36.86878 1.000 20.77615 97 ASN A O 1
ATOM 745 N N . ALA A 1 103 ? -23.83623 0.94404 -34.66494 1.000 19.71009 98 ALA A N 1
ATOM 746 C CA . ALA A 1 103 ? -22.82589 1.98334 -34.54534 1.000 21.41965 98 ALA A CA 1
ATOM 747 C C . ALA A 1 103 ? -21.76282 1.52454 -33.56373 1.000 24.99753 98 ALA A C 1
ATOM 748 O O . ALA A 1 103 ? -22.08517 0.94645 -32.52239 1.000 23.74805 98 ALA A O 1
ATOM 750 N N . VAL A 1 104 ? -20.49739 1.78664 -33.89479 1.000 26.19656 99 VAL A N 1
ATOM 751 C CA . VAL A 1 104 ? -19.36002 1.29427 -33.11434 1.000 25.12432 99 VAL A CA 1
ATOM 752 C C . VAL A 1 104 ? -18.43412 2.45366 -32.77665 1.000 24.65494 99 VAL A C 1
ATOM 753 O O . VAL A 1 104 ? -18.05235 3.22404 -33.66144 1.000 23.70279 99 VAL A O 1
ATOM 757 N N . ALA A 1 105 ? -18.09232 2.58169 -31.49115 1.000 23.42295 100 ALA A N 1
ATOM 758 C CA . ALA A 1 105 ? -16.99405 3.41286 -31.01397 1.000 25.96016 100 ALA A CA 1
ATOM 759 C C . ALA A 1 105 ? -15.83839 2.52031 -30.57014 1.000 27.53318 100 ALA A C 1
ATOM 760 O O . ALA A 1 105 ? -16.04312 1.37333 -30.16178 1.000 26.51243 100 ALA A O 1
ATOM 762 N N . VAL A 1 106 ? -14.61531 3.04438 -30.65183 1.000 25.28227 101 VAL A N 1
ATOM 763 C CA . VAL A 1 106 ? -13.42121 2.26742 -30.32532 1.000 26.40831 101 VAL A CA 1
ATOM 764 C C . VAL A 1 106 ? -12.56341 3.01455 -29.30918 1.000 28.39909 101 VAL A C 1
ATOM 765 O O . VAL A 1 106 ? -12.29373 4.21090 -29.46333 1.000 27.29156 101 VAL A O 1
ATOM 769 N N . ALA A 1 107 ? -12.13978 2.30405 -28.26596 1.000 24.88871 102 ALA A N 1
ATOM 770 C CA . ALA A 1 107 ? -11.13248 2.80277 -27.32674 1.000 29.94096 102 ALA A CA 1
ATOM 771 C C . ALA A 1 107 ? -10.35053 1.56784 -26.87755 1.000 29.78496 102 ALA A C 1
ATOM 772 O O . ALA A 1 107 ? -10.53793 1.03992 -25.77817 1.000 31.55634 102 ALA A O 1
ATOM 774 N N . GLY A 1 108 ? -9.49005 1.08497 -27.76887 1.000 26.32661 103 GLY A N 1
ATOM 775 C CA . GLY A 1 108 ? -8.90472 -0.23284 -27.62460 1.000 30.19044 103 GLY A CA 1
ATOM 776 C C . GLY A 1 108 ? -9.94981 -1.28506 -27.92378 1.000 30.25961 103 GLY A C 1
ATOM 777 O O . GLY A 1 108 ? -10.03252 -1.82550 -29.03251 1.000 30.06085 103 GLY A O 1
ATOM 778 N N . ARG A 1 109 ? -10.78604 -1.54139 -26.92746 1.000 27.76958 104 ARG A N 1
ATOM 779 C CA . ARG A 1 109 ? -11.97815 -2.35311 -27.09243 1.000 26.31738 104 ARG A CA 1
ATOM 780 C C . ARG A 1 109 ? -12.96055 -1.67059 -28.04714 1.000 26.85419 104 ARG A C 1
ATOM 781 O O . ARG A 1 109 ? -13.04628 -0.43945 -28.10777 1.000 24.34809 104 ARG A O 1
ATOM 789 N N . ALA A 1 110 ? -13.70215 -2.47977 -28.80666 1.000 25.03000 105 ALA A N 1
ATOM 790 C CA . ALA A 1 110 ? -14.81528 -1.96373 -29.59674 1.000 26.98325 105 ALA A CA 1
ATOM 791 C C . ALA A 1 110 ? -16.08981 -1.98639 -28.76250 1.000 25.37352 105 ALA A C 1
ATOM 792 O O . ALA A 1 110 ? -16.32840 -2.93163 -28.00744 1.000 26.39400 105 ALA A O 1
ATOM 794 N N . PHE A 1 111 ? -16.89612 -0.92748 -28.89920 1.000 23.86339 106 PHE A N 1
ATOM 795 C CA . PHE A 1 111 ? -18.16939 -0.76743 -28.20419 1.000 24.55493 106 PHE A CA 1
ATOM 796 C C . PHE A 1 111 ? -19.24399 -0.67171 -29.27906 1.000 24.17897 106 PHE A C 1
ATOM 797 O O . PHE A 1 111 ? -19.31037 0.33002 -29.99566 1.000 23.66771 106 PHE A O 1
ATOM 805 N N . SER A 1 112 ? -20.06446 -1.71049 -29.39306 1.000 24.50973 107 SER A N 1
ATOM 806 C CA . SER A 1 112 ? -20.97811 -1.88403 -30.51655 1.000 24.51035 107 SER A CA 1
ATOM 807 C C . SER A 1 112 ? -22.41163 -1.74954 -30.02511 1.000 22.48108 107 SER A C 1
ATOM 808 O O . SER A 1 112 ? -22.79813 -2.39513 -29.04597 1.000 27.33353 107 SER A O 1
ATOM 811 N N . TYR A 1 113 ? -23.18159 -0.88948 -30.68937 1.000 25.11108 108 TYR A N 1
ATOM 812 C CA . TYR A 1 113 ? -24.54339 -0.55337 -30.30091 1.000 24.04459 108 TYR A CA 1
ATOM 813 C C . TYR A 1 113 ? -25.48526 -0.82719 -31.46466 1.0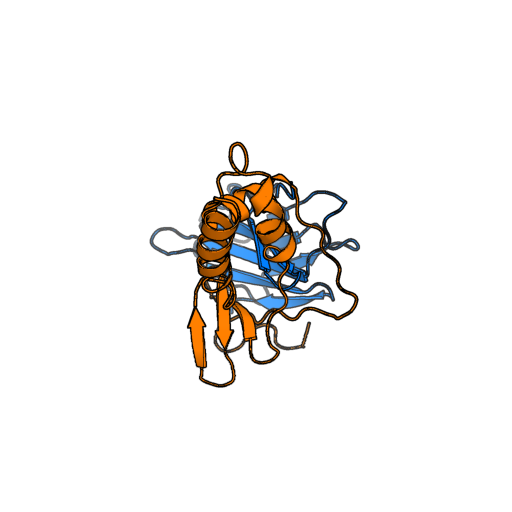00 24.51640 108 TYR A C 1
ATOM 814 O O . TYR A 1 113 ? -25.10141 -0.70516 -32.63489 1.000 21.19954 108 TYR A O 1
ATOM 823 N N . TRP A 1 114 ? -26.72649 -1.19234 -31.13467 1.000 23.07255 109 TRP A N 1
ATOM 824 C CA . TRP A 1 114 ? -27.73063 -1.52178 -32.13757 1.000 20.74469 109 TRP A CA 1
ATOM 825 C C . TRP A 1 114 ? -29.02722 -0.78795 -31.84361 1.000 24.35953 109 TRP A C 1
ATOM 826 O O . TRP A 1 114 ? -29.38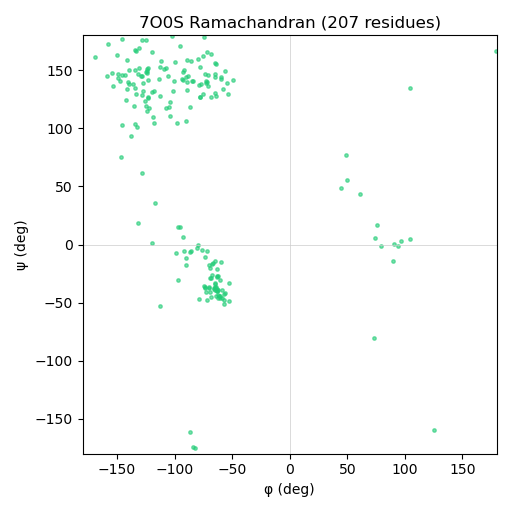753 -0.56535 -30.68164 1.000 22.11103 109 TRP A O 1
ATOM 837 N N . GLY A 1 115 ? -29.73027 -0.41898 -32.91032 1.000 23.20999 110 GLY A N 1
ATOM 838 C CA . GLY A 1 115 ? -31.09661 0.04872 -32.78085 1.000 25.77639 110 GLY A CA 1
ATOM 839 C C . GLY A 1 115 ? -32.03400 -1.10970 -32.50880 1.000 25.90354 110 GLY A C 1
ATOM 840 O O . GLY A 1 115 ? -31.64158 -2.27606 -32.44598 1.000 25.14998 110 GLY A O 1
ATOM 841 N N . GLN A 1 116 ? -33.31743 -0.77392 -32.34144 1.000 27.31484 111 GLN A N 1
ATOM 842 C CA . GLN A 1 116 ? -34.30091 -1.75595 -31.90720 1.000 29.64277 111 GLN A CA 1
ATOM 843 C C . GLN A 1 116 ? -34.91624 -2.55903 -33.04684 1.000 29.17013 111 GLN A C 1
ATOM 844 O O . GLN A 1 116 ? -35.67296 -3.50002 -32.78173 1.000 33.41036 111 GLN A O 1
ATOM 850 N N . GLY A 1 117 ? -34.62048 -2.23571 -34.30312 1.000 25.08912 112 GLY A N 1
ATOM 851 C CA . GLY A 1 117 ? -35.24560 -2.97366 -35.38352 1.000 27.07037 112 GLY A CA 1
ATOM 852 C C . GLY A 1 117 ? -36.35478 -2.21873 -36.08418 1.000 27.54112 112 GLY A C 1
ATOM 853 O O . GLY A 1 117 ? -37.22924 -1.62512 -35.44780 1.000 29.71761 112 GLY A O 1
ATOM 854 N N . THR A 1 118 ? -36.32715 -2.26046 -37.41203 1.000 26.38416 113 THR A N 1
ATOM 855 C CA . THR A 1 118 ? -37.19320 -1.45796 -38.26895 1.000 31.49443 113 THR A CA 1
ATOM 856 C C . THR A 1 118 ? -37.76109 -2.35002 -39.36205 1.000 28.40498 113 THR A C 1
ATOM 857 O O . THR A 1 118 ? -37.07442 -2.67108 -40.33505 1.000 27.14932 113 THR A O 1
ATOM 861 N N . GLN A 1 119 ? -39.02715 -2.72173 -39.19350 1.000 27.84348 114 GLN A N 1
ATOM 862 C CA . GLN A 1 119 ? -39.72865 -3.59300 -40.12003 1.000 30.19383 114 GLN A CA 1
ATOM 863 C C . GLN A 1 119 ? -39.95677 -2.88796 -41.45657 1.000 26.01964 114 GLN A C 1
ATOM 864 O O . GLN A 1 119 ? -40.51035 -1.78375 -41.50227 1.000 29.17881 114 GLN A O 1
ATOM 870 N N . VAL A 1 120 ? -39.54004 -3.52594 -42.54625 1.000 24.87086 115 VAL A N 1
ATOM 871 C CA . VAL A 1 120 ? -39.79879 -3.04481 -43.90273 1.000 26.19183 115 VAL A CA 1
ATOM 872 C C . VAL A 1 120 ? -40.46570 -4.17202 -44.67018 1.000 28.21871 115 VAL A C 1
ATOM 873 O O . VAL A 1 120 ? -39.91460 -5.27527 -44.75039 1.000 26.88878 115 VAL A O 1
ATOM 877 N N . THR A 1 121 ? -41.65628 -3.90776 -45.21915 1.000 28.30217 116 THR A N 1
ATOM 878 C CA . THR A 1 121 ? -42.38283 -4.86722 -46.04144 1.000 26.92557 116 THR A CA 1
ATOM 879 C C . THR A 1 121 ? -42.69920 -4.21607 -47.37912 1.000 25.00270 116 THR A C 1
ATOM 880 O O . THR A 1 121 ? -43.39329 -3.19385 -47.42380 1.000 29.22814 116 THR A O 1
ATOM 884 N N . VAL A 1 122 ? -42.18694 -4.80570 -48.45529 1.000 24.21305 117 VAL A N 1
ATOM 885 C CA . VAL A 1 122 ? -42.42088 -4.35480 -49.82095 1.000 26.24519 117 VAL A CA 1
ATOM 886 C C . VAL A 1 122 ? -43.42616 -5.30312 -50.46303 1.000 31.70437 117 VAL A C 1
ATOM 887 O O . VAL A 1 122 ? -43.19148 -6.51586 -50.53427 1.000 30.63240 117 VAL A O 1
ATOM 891 N N . SER A 1 123 ? -44.54053 -4.76380 -50.94643 1.000 30.74138 118 SER A N 1
ATOM 892 C CA A SER A 1 123 ? -45.62991 -5.56557 -51.48152 0.369 34.83603 118 SER A CA 1
ATOM 893 C CA B SER A 1 123 ? -45.61871 -5.57813 -51.48363 0.631 34.77190 118 SER A CA 1
ATOM 894 C C . SER A 1 123 ? -45.71252 -5.45044 -52.99973 1.000 41.14713 118 SER A C 1
ATOM 895 O O . SER A 1 123 ? -45.28035 -4.46162 -53.59565 1.000 39.89432 118 SER A O 1
ATOM 900 N N . SER A 1 124 ? -46.30386 -6.47834 -53.60733 1.000 47.29404 119 SER A N 1
ATOM 901 C CA . SER A 1 124 ? -46.56453 -6.56799 -55.04720 1.000 49.16697 119 SER A CA 1
ATOM 902 C C . SER A 1 124 ? -45.26471 -6.62988 -55.82634 1.000 50.62863 119 SER A C 1
ATOM 903 O O . SER A 1 124 ? -44.68727 -7.70388 -55.97547 1.000 52.65992 119 SER A O 1
ATOM 906 N N . ALA B 2 7 ? -12.85413 5.78753 -43.66191 1.000 46.11405 2 ALA B N 1
ATOM 907 C CA . ALA B 2 7 ? -11.66094 5.01643 -43.39604 1.000 46.21433 2 ALA B CA 1
ATOM 908 C C . ALA B 2 7 ? -10.89094 4.86626 -44.70168 1.000 40.80009 2 ALA B C 1
ATOM 909 O O . ALA B 2 7 ? -10.85503 5.79712 -45.50546 1.000 39.11689 2 ALA B O 1
ATOM 911 N N . GLY B 2 8 ? -10.25422 3.71661 -44.90781 1.000 43.63294 3 GLY B N 1
ATOM 912 C CA . GLY B 2 8 ? -9.60536 3.46488 -46.17689 1.000 44.42312 3 GLY B CA 1
ATOM 913 C C . GLY B 2 8 ? -10.63199 3.31604 -47.27917 1.000 45.77425 3 GLY B C 1
ATOM 914 O O . GLY B 2 8 ? -11.82219 3.13561 -47.02098 1.000 62.34955 3 GLY B O 1
ATOM 915 N N . ARG B 2 9 ? -10.18510 3.40894 -48.53184 1.000 46.50870 4 ARG B N 1
ATOM 916 C CA . ARG B 2 9 ? -11.15512 3.29168 -49.61969 1.000 40.71121 4 ARG B CA 1
ATOM 917 C C . ARG B 2 9 ? -11.92464 1.97878 -49.54578 1.000 43.98204 4 ARG B C 1
ATOM 918 O O . ARG B 2 9 ? -13.16511 2.02581 -49.52228 1.000 45.69780 4 ARG B O 1
ATOM 926 N N . PRO B 2 10 ? -11.29993 0.80540 -49.43425 1.000 34.22217 5 PRO B N 1
ATOM 927 C CA . PRO B 2 10 ? -12.09051 -0.37969 -49.07365 1.000 35.79811 5 PRO B CA 1
ATOM 928 C C . PRO B 2 10 ? -12.40248 -0.36156 -47.58463 1.000 35.04641 5 PRO B C 1
ATOM 929 O O . PRO B 2 10 ? -11.55916 -0.00041 -46.76084 1.000 29.43066 5 PRO B O 1
ATOM 933 N N . LEU B 2 11 ? -13.64108 -0.71756 -47.24203 1.000 29.61375 6 LEU B N 1
ATOM 934 C CA . LEU B 2 11 ? -14.03547 -0.85810 -45.84423 1.000 30.38214 6 LEU B CA 1
ATOM 935 C C . LEU B 2 11 ? -13.97606 -2.29466 -45.35417 1.000 28.30604 6 LEU B C 1
ATOM 936 O O . LEU B 2 11 ? -13.72549 -2.52333 -44.16348 1.000 28.20055 6 LEU B O 1
ATOM 941 N N . ARG B 2 12 ? -14.19795 -3.25991 -46.24067 1.000 29.04164 7 ARG B N 1
ATOM 942 C CA . ARG B 2 12 ? -14.18801 -4.67344 -45.90225 1.000 30.22315 7 ARG B CA 1
ATOM 943 C C . ARG B 2 12 ? -13.18893 -5.43467 -46.76405 1.000 30.98914 7 ARG B C 1
ATOM 944 O O . ARG B 2 12 ? -12.90428 -5.06096 -47.90944 1.000 34.34846 7 ARG B O 1
ATOM 952 N N . ILE B 2 13 ? -12.65471 -6.51311 -46.19954 1.000 30.68733 8 ILE B N 1
ATOM 953 C CA . ILE B 2 13 ? -11.91182 -7.51397 -46.95697 1.000 34.70015 8 ILE B CA 1
ATOM 954 C C . ILE B 2 13 ? -12.59281 -8.85612 -46.72274 1.000 32.50069 8 ILE B C 1
ATOM 955 O O . ILE B 2 13 ? -12.80087 -9.25602 -45.57351 1.000 30.12293 8 ILE B O 1
ATOM 960 N N . GLY B 2 14 ? -12.95456 -9.53439 -47.81015 1.000 36.19912 9 GLY B N 1
ATOM 961 C CA . GLY B 2 14 ? -13.71666 -10.76949 -47.75331 1.000 39.76495 9 GLY B 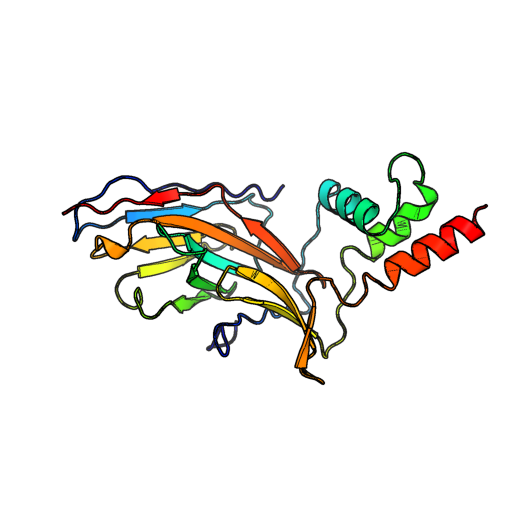CA 1
ATOM 962 C C . GLY B 2 14 ? -14.88311 -10.74332 -46.78450 1.000 35.95702 9 GLY B C 1
ATOM 963 O O . GLY B 2 14 ? -15.02188 -11.65530 -45.96365 1.000 36.44116 9 GLY B O 1
ATOM 964 N N . ASP B 2 15 ? -15.70510 -9.69429 -46.85297 1.000 35.00798 10 ASP B N 1
ATOM 965 C CA . ASP B 2 15 ? -16.90376 -9.49270 -46.03928 1.000 32.37937 10 ASP B CA 1
ATOM 966 C C . ASP B 2 15 ? -16.60257 -9.10579 -44.59359 1.000 28.21218 10 ASP B C 1
ATOM 967 O O . ASP B 2 15 ? -17.54001 -9.01097 -43.79118 1.000 28.08075 10 ASP B O 1
ATOM 972 N N . GLN B 2 16 ? -15.33803 -8.87173 -44.23162 1.000 29.38118 11 GLN B N 1
ATOM 973 C CA . GLN B 2 16 ? -14.95912 -8.53906 -42.85847 1.000 29.52536 11 GLN B CA 1
ATOM 974 C C . GLN B 2 16 ? -14.57641 -7.06479 -42.77552 1.000 30.20412 11 GLN B C 1
ATOM 975 O O . GLN B 2 16 ? -13.60601 -6.63182 -43.40827 1.000 29.44223 11 GLN B O 1
ATOM 981 N N . LEU B 2 17 ? -15.32391 -6.30363 -41.98503 1.000 28.04857 12 LEU B N 1
ATOM 982 C CA . LEU B 2 17 ? -14.98295 -4.90963 -41.72576 1.000 28.21343 12 LEU B CA 1
ATOM 983 C C . LEU B 2 17 ? -13.86171 -4.81943 -40.69814 1.000 28.46134 12 LEU B C 1
ATOM 984 O O . LEU B 2 17 ? -13.97559 -5.35516 -39.59460 1.000 27.54707 12 LEU B O 1
ATOM 989 N N . VAL B 2 18 ? -12.79648 -4.10758 -41.03388 1.000 26.49929 13 VAL B N 1
ATOM 990 C CA . VAL B 2 18 ? -11.65101 -3.97148 -40.14276 1.000 24.86973 13 VAL B CA 1
ATOM 991 C C . VAL B 2 18 ? -11.69698 -2.58250 -39.52963 1.000 29.31707 13 VAL B C 1
ATOM 992 O O . VAL B 2 18 ? -11.63424 -1.58003 -40.24878 1.000 32.90809 13 VAL B O 1
ATOM 996 N N . LEU B 2 19 ? -11.80839 -2.51575 -38.20511 1.000 25.73708 14 LEU B N 1
ATOM 997 C CA . LEU B 2 19 ? -11.96004 -1.24456 -37.51722 1.000 28.39478 14 LEU B CA 1
ATOM 998 C C . LEU B 2 19 ? -10.58263 -0.68951 -37.18349 1.000 32.43884 14 LEU B C 1
ATOM 999 O O . LEU B 2 19 ? -9.71834 -1.42269 -36.69132 1.000 33.38868 14 LEU B O 1
ATOM 1004 N N . GLU B 2 20 ? -10.36886 0.59452 -37.47004 1.000 31.75339 15 GLU B N 1
ATOM 1005 C CA . GLU B 2 20 ? -9.08488 1.24079 -37.21581 1.000 34.88694 15 GLU B CA 1
ATOM 1006 C C . GLU B 2 20 ? -9.29174 2.44469 -36.31396 1.000 36.75174 15 GLU B C 1
ATOM 1007 O O . GLU B 2 20 ? -10.10349 3.32281 -36.61936 1.000 35.92551 15 GLU B O 1
ATOM 1013 N N . GLU B 2 21 ? -8.53918 2.49794 -35.22273 1.000 37.77819 16 GLU B N 1
ATOM 1014 C CA . GLU B 2 21 ? -8.63263 3.58766 -34.26351 1.000 35.96138 16 GLU B CA 1
ATOM 1015 C C . GLU B 2 21 ? -7.48174 4.56148 -34.48228 1.000 32.70486 16 GLU B C 1
ATOM 1016 O O . GLU B 2 21 ? -6.32462 4.14494 -34.59353 1.000 40.33844 16 GLU B O 1
ATOM 1022 N N . ASP B 2 22 ? -7.80281 5.85323 -34.54199 1.000 33.50553 17 ASP B N 1
ATOM 1023 C CA . ASP B 2 22 ? -6.80143 6.90501 -34.64079 1.000 35.50293 17 ASP B CA 1
ATOM 1024 C C . ASP B 2 22 ? -6.18093 7.20759 -33.27473 1.000 32.85165 17 ASP B C 1
ATOM 1025 O O . ASP B 2 22 ? -6.75589 6.92695 -32.21852 1.000 33.35815 17 ASP B O 1
ATOM 1030 N N . TYR B 2 23 ? -4.99499 7.82203 -33.30561 1.000 35.64480 18 TYR B N 1
ATOM 1031 C CA . TYR B 2 23 ? -4.36243 8.23421 -32.05589 1.000 35.31529 18 TYR B CA 1
ATOM 1032 C C . TYR B 2 23 ? -5.18135 9.29954 -31.33944 1.000 35.90756 18 TYR B C 1
ATOM 1033 O O . TYR B 2 23 ? -5.23057 9.32539 -30.10371 1.000 33.71532 18 TYR B O 1
ATOM 1042 N N . ASP B 2 24 ? -5.80765 10.20240 -32.09044 1.000 38.26767 19 ASP B N 1
ATOM 1043 C CA . ASP B 2 24 ? -6.57221 11.29216 -31.50110 1.000 38.50149 19 ASP B CA 1
ATOM 1044 C C . ASP B 2 24 ? -8.03982 10.94464 -31.32566 1.000 35.82755 19 ASP B C 1
ATOM 1045 O O . ASP B 2 24 ? -8.83089 11.80937 -30.93677 1.000 40.97357 19 ASP B O 1
ATOM 1050 N N . GLU B 2 25 ? -8.41345 9.69958 -31.58965 1.000 35.12252 20 GLU B N 1
ATOM 1051 C CA . GLU B 2 25 ? -9.78163 9.26091 -31.37815 1.000 32.56362 20 GLU B CA 1
ATOM 1052 C C . GLU B 2 25 ? -10.05569 9.12356 -29.88519 1.000 33.32486 20 GLU B C 1
ATOM 1053 O O . GLU B 2 25 ? -9.20533 8.65010 -29.12848 1.000 34.97162 20 GLU B O 1
ATOM 1059 N N . THR B 2 26 ? -11.24421 9.54953 -29.45187 1.000 31.57249 21 THR B N 1
ATOM 1060 C CA . THR B 2 26 ? -11.58325 9.53977 -28.03247 1.000 28.77584 21 THR B CA 1
ATOM 1061 C C . THR B 2 26 ? -12.96951 8.94379 -27.83842 1.000 33.86615 21 THR B C 1
ATOM 1062 O O . THR B 2 26 ? -13.91988 9.34646 -28.51651 1.000 37.07462 21 THR B O 1
ATOM 1066 N N . TYR B 2 27 ? -13.08174 7.97940 -26.92641 1.000 28.88127 22 TYR B N 1
ATOM 1067 C CA . TYR B 2 27 ? -14.38128 7.47887 -26.48141 1.000 30.34027 22 TYR B CA 1
ATOM 1068 C C . TYR B 2 27 ? -14.31633 7.18798 -24.99153 1.000 30.18888 22 TYR B C 1
ATOM 1069 O O . TYR B 2 27 ? -13.47020 6.40417 -24.55396 1.000 31.02788 22 TYR B O 1
ATOM 1078 N N . ILE B 2 28 ? -15.21173 7.79630 -24.21624 1.000 26.41084 23 ILE B N 1
ATOM 1079 C CA . ILE B 2 28 ? -15.28180 7.57124 -22.77599 1.000 29.84736 23 ILE B CA 1
ATOM 1080 C C . ILE B 2 28 ? -16.48729 6.66890 -22.50519 1.000 31.68803 23 ILE B C 1
ATOM 1081 O O . ILE B 2 28 ? -17.63248 7.12065 -22.67778 1.000 30.34377 23 ILE B O 1
ATOM 1086 N N . PRO B 2 29 ? -16.28870 5.42042 -22.09415 1.000 32.64341 24 PRO B N 1
ATOM 1087 C CA . PRO B 2 29 ? -17.43502 4.53837 -21.85034 1.000 30.65301 24 PRO B CA 1
ATOM 1088 C C . PRO B 2 29 ? -18.18625 4.95956 -20.59753 1.000 32.89692 24 PRO B C 1
ATOM 1089 O O . PRO B 2 29 ? -17.71312 5.74944 -19.77770 1.000 27.99901 24 PRO B O 1
ATOM 1093 N N . SER B 2 30 ? -19.39034 4.42076 -20.47410 1.000 30.06455 25 SER B N 1
ATOM 1094 C CA . SER B 2 30 ? -20.28169 4.74431 -19.37687 1.000 27.78497 25 SER B CA 1
ATOM 1095 C C . SER B 2 30 ? -20.00321 3.88270 -18.15185 1.000 27.06202 25 SER B C 1
ATOM 1096 O O . SER B 2 30 ? -19.44822 2.78618 -18.23667 1.000 29.86238 25 SER B O 1
ATOM 1099 N N . GLU B 2 31 ? -20.41601 4.39427 -16.99373 1.000 29.61265 26 GLU B N 1
ATOM 1100 C CA . GLU B 2 31 ? -20.23926 3.63077 -15.76392 1.000 32.43789 26 GLU B CA 1
ATOM 1101 C C . GLU B 2 31 ? -20.95756 2.28870 -15.84657 1.000 32.94303 26 GLU B C 1
ATOM 1102 O O . GLU B 2 31 ? -20.42403 1.26635 -15.40251 1.000 32.87681 26 GLU B O 1
ATOM 1108 N N . GLN B 2 32 ? -22.15119 2.26400 -16.45420 1.000 31.33078 27 GLN B N 1
ATOM 1109 C CA . GLN B 2 32 ? -22.86168 0.99965 -16.62779 1.000 32.68745 27 GLN B CA 1
ATOM 1110 C C . GLN B 2 32 ? -22.00697 -0.01756 -17.38040 1.000 34.21819 27 GLN B C 1
ATOM 1111 O O . GLN B 2 32 ? -21.96608 -1.20027 -17.01521 1.000 33.89356 27 GLN B O 1
ATOM 1117 N N . GLU B 2 33 ? -21.30632 0.42656 -18.42728 1.000 32.49349 28 GLU B N 1
ATOM 1118 C CA . GLU B 2 33 ? -20.47081 -0.48392 -19.19754 1.000 27.59299 28 GLU B CA 1
ATOM 1119 C C . GLU B 2 33 ? -19.25445 -0.93222 -18.38856 1.000 28.39076 28 GLU B C 1
ATOM 1120 O O . GLU B 2 33 ? -18.83712 -2.09098 -18.47236 1.000 29.01852 28 GLU B O 1
ATOM 1126 N N . ILE B 2 34 ? -18.68108 -0.03150 -17.59430 1.000 29.80297 29 ILE B N 1
ATOM 1127 C CA . ILE B 2 34 ? -17.58263 -0.41269 -16.70403 1.000 32.83659 29 ILE B CA 1
ATOM 1128 C C . ILE B 2 34 ? -18.03323 -1.48133 -15.71174 1.000 28.29102 29 ILE B C 1
ATOM 1129 O O . ILE B 2 34 ? -17.32772 -2.47343 -15.48819 1.000 26.30626 29 ILE B O 1
ATOM 1134 N N . LEU B 2 35 ? -19.22150 -1.31382 -15.12010 1.000 30.37827 30 LEU B N 1
ATOM 1135 C CA . LEU B 2 35 ? -19.71665 -2.31083 -14.17333 1.000 28.90131 30 LEU B CA 1
ATOM 1136 C C . LEU B 2 35 ? -19.98083 -3.64806 -14.85533 1.000 33.74469 30 LEU B C 1
ATOM 1137 O O . LEU B 2 35 ? -19.70207 -4.70973 -14.28220 1.000 28.34423 30 LEU B O 1
ATOM 1142 N N . GLU B 2 36 ? -20.51417 -3.61948 -16.08414 1.000 33.38275 31 GLU B N 1
ATOM 1143 C CA . GLU B 2 36 ? -20.74282 -4.86176 -16.81223 1.000 30.20114 31 GLU B CA 1
ATOM 1144 C C . GLU B 2 36 ? -19.42722 -5.57547 -17.11727 1.000 29.51047 31 GLU B C 1
ATOM 1145 O O . GLU B 2 36 ? -19.32725 -6.79714 -16.95982 1.000 32.11668 31 GLU B O 1
ATOM 1151 N N . PHE B 2 37 ? -18.41137 -4.83289 -17.56837 1.000 25.60982 32 PHE B N 1
ATOM 1152 C CA . PHE B 2 37 ? -17.10768 -5.43599 -17.82763 1.000 30.48977 32 PHE B CA 1
ATOM 1153 C C . PHE B 2 37 ? -16.50531 -5.98676 -16.54160 1.000 27.73794 32 PHE B C 1
ATOM 1154 O O . PHE B 2 37 ? -15.94318 -7.09064 -16.52717 1.000 26.31794 32 PHE B O 1
ATOM 1162 N N . ALA B 2 38 ? -16.66508 -5.25263 -15.44067 1.000 25.57321 33 ALA B N 1
ATOM 1163 C CA . ALA B 2 38 ? -16.19363 -5.72947 -14.14493 1.000 25.16626 33 ALA B CA 1
ATOM 1164 C C . ALA B 2 38 ? -16.73017 -7.12113 -13.84609 1.000 29.11514 33 ALA B C 1
ATOM 1165 O O . ALA B 2 38 ? -15.97010 -8.02998 -13.49606 1.000 27.01362 33 ALA B O 1
ATOM 1167 N N . ARG B 2 39 ? -18.04360 -7.31827 -14.02079 1.000 27.40824 34 ARG B N 1
ATOM 1168 C CA . ARG B 2 39 ? -18.62901 -8.62212 -13.74035 1.000 26.64561 34 ARG B CA 1
ATOM 1169 C C . ARG B 2 39 ? -18.10800 -9.68568 -14.69961 1.000 27.56318 34 ARG B C 1
ATOM 1170 O O . ARG B 2 39 ? -17.90720 -10.84041 -14.30250 1.000 31.40178 34 ARG B O 1
ATOM 1178 N N . GLU B 2 40 ? -17.89982 -9.32301 -15.96867 1.000 29.33036 35 GLU B N 1
ATOM 1179 C CA . GLU B 2 40 ? -17.42544 -10.28915 -16.95542 1.000 31.24328 35 GLU B CA 1
ATOM 1180 C C . GLU B 2 40 ? -15.99362 -10.74389 -16.68887 1.000 30.07931 35 GLU B C 1
ATOM 1181 O O . GLU B 2 40 ? -15.62225 -11.85175 -17.08877 1.000 33.18018 35 GLU B O 1
ATOM 1187 N N . ILE B 2 41 ? -15.17640 -9.92831 -16.02284 1.000 29.95463 36 ILE B N 1
ATOM 1188 C CA . ILE B 2 41 ? -13.85853 -10.38541 -15.59123 1.000 27.04652 36 ILE B CA 1
ATOM 1189 C C . ILE B 2 41 ? -13.86379 -10.85489 -14.13815 1.000 29.86902 36 ILE B C 1
ATOM 1190 O O . ILE B 2 41 ? -12.79292 -11.01710 -13.54125 1.000 29.78346 36 ILE B O 1
ATOM 1195 N N . GLY B 2 42 ? -15.04097 -11.08555 -13.55507 1.000 27.00955 37 GLY B N 1
ATOM 1196 C CA . GLY B 2 42 ? -15.14327 -11.79495 -12.29164 1.000 26.61453 37 GLY B CA 1
ATOM 1197 C C . GLY B 2 42 ? -15.24584 -10.95945 -11.03268 1.000 25.31588 37 GLY B C 1
ATOM 1198 O O . GLY B 2 42 ? -15.29860 -11.53467 -9.94172 1.000 29.31581 37 GLY B O 1
ATOM 1199 N N . ILE B 2 43 ? -15.29776 -9.63796 -11.13479 1.000 28.98822 38 ILE B N 1
ATOM 1200 C CA . ILE B 2 43 ? -15.41697 -8.76603 -9.96849 1.000 28.17025 38 ILE B CA 1
ATOM 1201 C C . ILE B 2 43 ? -16.88422 -8.61332 -9.58006 1.000 32.18721 38 ILE B C 1
ATOM 1202 O O . ILE B 2 43 ? -17.75437 -8.48511 -10.44531 1.000 30.29932 38 ILE B O 1
ATOM 1207 N N . ASP B 2 44 ? -17.16207 -8.60974 -8.26971 1.000 32.50227 39 ASP B N 1
ATOM 1208 C CA . ASP B 2 44 ? -18.43830 -8.13110 -7.74961 1.000 34.84547 39 ASP B CA 1
ATOM 1209 C C . ASP B 2 44 ? -18.31136 -6.63854 -7.47382 1.000 37.38550 39 ASP B C 1
ATOM 1210 O O . ASP B 2 44 ? -17.67900 -6.25690 -6.47637 1.000 37.01278 39 ASP B O 1
ATOM 1215 N N . PRO B 2 45 ? -18.90413 -5.76256 -8.29383 1.000 34.73830 40 PRO B N 1
ATOM 1216 C CA . PRO B 2 45 ? -18.67614 -4.32072 -8.10727 1.000 37.95472 40 PRO B CA 1
ATOM 1217 C C . PRO B 2 45 ? -19.22167 -3.79232 -6.80465 1.000 42.14153 40 PRO B C 1
ATOM 1218 O O . PRO B 2 45 ? -18.63012 -2.87615 -6.22015 1.000 43.90863 40 PRO B O 1
ATOM 1222 N N . ILE B 2 46 ? -20.33540 -4.34483 -6.32825 1.000 41.73010 41 ILE B N 1
ATOM 1223 C CA . ILE B 2 46 ? -20.90575 -3.88372 -5.06969 1.000 42.79523 41 ILE B CA 1
ATOM 1224 C C . ILE B 2 46 ? -20.04013 -4.33264 -3.89995 1.000 40.46688 41 ILE B C 1
ATOM 1225 O O . ILE B 2 46 ? -19.70443 -3.53926 -3.01492 1.000 43.24211 41 ILE B O 1
ATOM 1230 N N . LYS B 2 47 ? -19.65393 -5.60637 -3.88756 1.000 41.17561 42 LYS B N 1
ATOM 1231 C CA . LYS B 2 47 ? -18.96211 -6.18420 -2.74489 1.000 41.65837 42 LYS B CA 1
ATOM 1232 C C . LYS B 2 47 ? -17.44724 -6.06398 -2.81382 1.000 41.05632 42 LYS B C 1
ATOM 1233 O O . LYS B 2 47 ? -16.78578 -6.22299 -1.78270 1.000 43.31737 42 LYS B O 1
ATOM 1239 N N . GLU B 2 48 ? -16.86983 -5.80218 -3.98360 1.000 40.32962 43 GLU B N 1
ATOM 1240 C CA . GLU B 2 48 ? -15.41480 -5.74736 -4.13156 1.000 33.85209 43 GLU B CA 1
ATOM 1241 C C . GLU B 2 48 ? -14.97348 -4.45763 -4.81095 1.000 38.82141 43 GLU B C 1
ATOM 1242 O O . GLU B 2 48 ? -14.35122 -4.48756 -5.87682 1.000 38.45073 43 GLU B O 1
ATOM 1248 N N . PRO B 2 49 ? -15.24859 -3.29816 -4.20773 1.000 38.13061 44 PRO B N 1
ATOM 1249 C CA . PRO B 2 49 ? -14.77521 -2.04998 -4.82459 1.000 39.18105 44 PRO B CA 1
ATOM 1250 C C . PRO B 2 49 ? -13.26028 -1.96103 -4.90364 1.000 42.75202 44 PRO B C 1
ATOM 1251 O O . PRO B 2 49 ? -12.73353 -1.29919 -5.80699 1.000 39.56964 44 PRO B O 1
ATOM 1255 N N . GLU B 2 50 ? -12.54233 -2.63513 -3.99917 1.000 42.17860 45 GLU B N 1
ATOM 1256 C CA . GLU B 2 50 ? -11.08187 -2.61157 -3.99977 1.000 35.78499 45 GLU B CA 1
ATOM 1257 C C . GLU B 2 50 ? -10.47298 -3.26330 -5.23697 1.000 40.30698 45 GLU B C 1
ATOM 1258 O O . GLU B 2 50 ? -9.27423 -3.08954 -5.48062 1.000 38.69339 45 GLU B O 1
ATOM 1264 N N . LEU B 2 51 ? -11.25466 -4.02211 -6.01000 1.000 35.17173 46 LEU B N 1
ATOM 1265 C CA . LEU B 2 51 ? -10.78128 -4.63217 -7.24658 1.000 33.12860 46 LEU B CA 1
ATOM 1266 C C . LEU B 2 51 ? -11.18200 -3.84793 -8.48040 1.000 31.99018 46 LEU B C 1
ATOM 1267 O O . LEU B 2 51 ? -10.72593 -4.17643 -9.58333 1.000 27.50052 46 LEU B O 1
ATOM 1272 N N . MET B 2 52 ? -12.01732 -2.82185 -8.32379 1.000 31.37726 47 MET B N 1
ATOM 1273 C 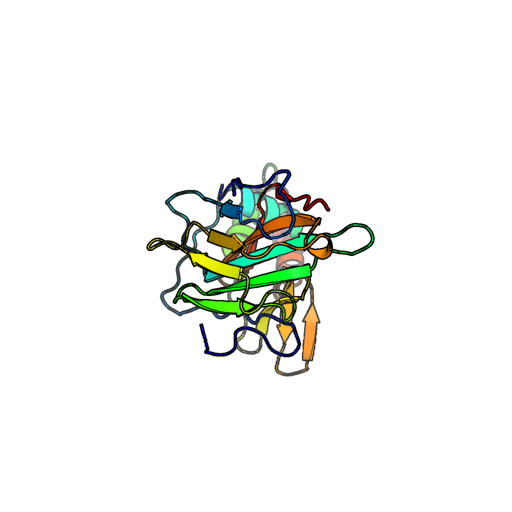CA . MET B 2 52 ? -12.61198 -2.18187 -9.48551 1.000 31.99313 47 MET B CA 1
ATOM 1274 C C . MET B 2 52 ? -11.59176 -1.43767 -10.33647 1.000 30.94919 47 MET B C 1
ATOM 1275 O O . MET B 2 52 ? -11.87583 -1.15607 -11.50098 1.000 30.39026 47 MET B O 1
ATOM 1280 N N . TRP B 2 53 ? -10.40024 -1.14465 -9.80715 1.000 35.32165 48 TRP B N 1
ATOM 1281 C CA . TRP B 2 53 ? -9.39435 -0.48432 -10.63561 1.000 33.50872 48 TRP B CA 1
ATOM 1282 C C . TRP B 2 53 ? -8.97597 -1.35580 -11.81476 1.000 29.25314 48 TRP B C 1
ATOM 1283 O O . TRP B 2 53 ? -8.59992 -0.83222 -12.86925 1.000 28.92358 48 TRP B O 1
ATOM 1294 N N . LEU B 2 54 ? -9.06580 -2.68228 -11.66977 1.000 28.55657 49 LEU B N 1
ATOM 1295 C CA . LEU B 2 54 ? -8.76493 -3.57876 -12.78012 1.000 27.69367 49 LEU B CA 1
ATOM 1296 C C . LEU B 2 54 ? -9.77215 -3.42245 -13.91265 1.000 29.21548 49 LEU B C 1
ATOM 1297 O O . LEU B 2 54 ? -9.41058 -3.48351 -15.09491 1.000 25.52991 49 LEU B O 1
ATOM 1302 N N . ALA B 2 55 ? -11.03930 -3.22197 -13.56875 1.000 26.06368 50 ALA B N 1
ATOM 1303 C CA . ALA B 2 55 ? -12.06404 -3.02815 -14.58623 1.000 27.44025 50 ALA B CA 1
ATOM 1304 C C . ALA B 2 55 ? -11.94505 -1.65765 -15.22773 1.000 22.95325 50 ALA B C 1
ATOM 1305 O O . ALA B 2 55 ? -12.15810 -1.51306 -16.43771 1.000 27.60497 50 ALA B O 1
ATOM 1307 N N . ARG B 2 56 ? -11.61002 -0.63923 -14.43723 1.000 25.36185 51 ARG B N 1
ATOM 1308 C CA . ARG B 2 56 ? -11.50597 0.70003 -15.00195 1.000 26.58012 51 ARG B CA 1
ATOM 1309 C C . ARG B 2 56 ? -10.30789 0.82053 -15.93294 1.000 30.69269 51 ARG B C 1
ATOM 1310 O O . ARG B 2 56 ? -10.34901 1.60277 -16.88876 1.000 29.52507 51 ARG B O 1
ATOM 1318 N N . GLU B 2 57 ? -9.24871 0.04229 -15.69002 1.000 29.88648 52 GLU B N 1
ATOM 1319 C CA . GLU B 2 57 ? -8.14065 -0.02801 -16.64077 1.000 23.35962 52 GLU B CA 1
ATOM 1320 C C . GLU B 2 57 ? -8.48267 -0.93134 -17.82413 1.000 27.88186 52 GLU B C 1
ATOM 1321 O O . GLU B 2 57 ? -8.28186 -0.55654 -18.98882 1.000 29.30383 52 GLU B O 1
ATOM 1327 N N . GLY B 2 58 ? -9.02693 -2.11789 -17.54542 1.000 28.14739 53 GLY B N 1
ATOM 1328 C CA . GLY B 2 58 ? -9.23854 -3.10085 -18.59330 1.000 27.43477 53 GLY B CA 1
ATOM 1329 C C . GLY B 2 58 ? -10.29422 -2.73384 -19.62446 1.000 31.29057 53 GLY B C 1
ATOM 1330 O O . GLY B 2 58 ? -10.20323 -3.16362 -20.78143 1.000 29.18117 53 GLY B O 1
ATOM 1331 N N . ILE B 2 59 ? -11.30181 -1.93746 -19.24424 1.000 26.86569 54 ILE B N 1
ATOM 1332 C CA A ILE B 2 59 ? -12.39574 -1.64110 -20.17218 0.521 27.10908 54 ILE B CA 1
ATOM 1333 C CA B ILE B 2 59 ? -12.38229 -1.69331 -20.19592 0.479 27.07412 54 ILE B CA 1
ATOM 1334 C C . ILE B 2 59 ? -11.87075 -0.97100 -21.43821 1.000 31.66826 54 ILE B C 1
ATOM 1335 O O . ILE B 2 59 ? -12.39942 -1.18424 -22.53561 1.000 30.28654 54 ILE B O 1
ATOM 1344 N N . VAL B 2 60 ? -10.82538 -0.14898 -21.31403 1.000 27.20875 55 VAL B N 1
ATOM 1345 C CA . VAL B 2 60 ? -10.29148 0.55423 -22.47815 1.000 29.29161 55 VAL B CA 1
ATOM 1346 C C . VAL B 2 60 ? -8.85895 0.11130 -22.75189 1.000 28.96867 55 VAL B C 1
ATOM 1347 O O . VAL B 2 60 ? -8.02329 0.91260 -23.18441 1.000 31.23394 55 VAL B O 1
ATOM 1351 N N . ALA B 2 61 ? -8.57405 -1.16453 -22.51862 1.000 29.13966 56 ALA B N 1
ATOM 1352 C CA . ALA B 2 61 ? -7.22291 -1.67854 -22.70088 1.000 27.69269 56 ALA B CA 1
ATOM 1353 C C . ALA B 2 61 ? -6.81869 -1.59613 -24.16797 1.000 26.71154 56 ALA B C 1
ATOM 1354 O O . ALA B 2 61 ? -7.58087 -2.03752 -25.04480 1.000 29.20683 56 ALA B O 1
ATOM 1356 N N . PRO B 2 62 ? -5.64521 -1.05141 -24.47730 1.000 28.76403 57 PRO B N 1
ATOM 1357 C CA . PRO B 2 62 ? -5.20254 -0.98789 -25.87697 1.000 25.28096 57 PRO B CA 1
ATOM 1358 C C . PRO B 2 62 ? -4.97382 -2.37244 -26.46208 1.000 27.14463 57 PRO B C 1
ATOM 1359 O O . PRO B 2 62 ? -4.72718 -3.35063 -25.75814 1.000 27.34360 57 PRO B O 1
ATOM 1363 N N . LEU B 2 63 ? -5.06794 -2.44363 -27.77096 1.000 23.03781 58 LEU B N 1
ATOM 1364 C CA . LEU B 2 63 ? -4.70447 -3.68357 -28.42901 1.000 22.12497 58 LEU B CA 1
ATOM 1365 C C . LEU B 2 63 ? -3.23679 -3.64580 -28.83596 1.000 27.52480 58 LEU B C 1
ATOM 1366 O O . LEU B 2 63 ? -2.68879 -2.56848 -29.09828 1.000 28.89258 58 LEU B O 1
ATOM 1371 N N . PRO B 2 64 ? -2.57046 -4.80009 -28.88429 1.000 25.39504 59 PRO B N 1
ATOM 1372 C CA . PRO B 2 64 ? -1.26853 -4.86587 -29.55812 1.000 28.72543 59 PRO B CA 1
ATOM 1373 C C . PRO B 2 64 ? -1.46317 -4.56710 -31.03606 1.000 26.82007 59 PRO B C 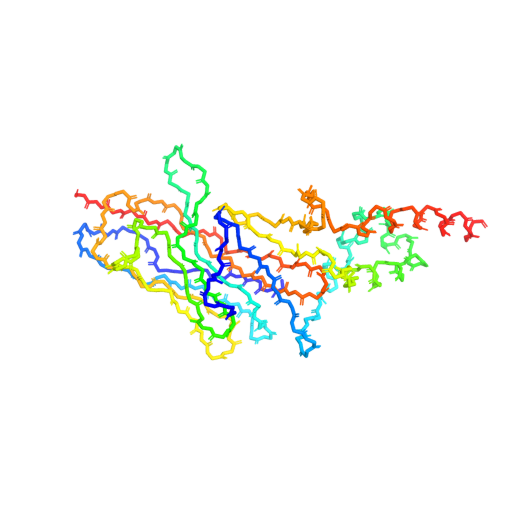1
ATOM 1374 O O . PRO B 2 64 ? -2.54643 -4.76309 -31.58296 1.000 28.26451 59 PRO B O 1
ATOM 1378 N N . GLY B 2 65 ? -0.40014 -4.09002 -31.69002 1.000 27.38866 60 GLY B N 1
ATOM 1379 C CA . GLY B 2 65 ? -0.54547 -3.66722 -33.07864 1.000 30.98759 60 GLY B CA 1
ATOM 1380 C C . GLY B 2 65 ? -0.93862 -4.77454 -34.03253 1.000 24.85436 60 GLY B C 1
ATOM 1381 O O . GLY B 2 65 ? -1.43983 -4.49468 -35.12579 1.000 29.71923 60 GLY B O 1
ATOM 1382 N N . GLU B 2 66 ? -0.70431 -6.03074 -33.65837 1.000 24.71202 61 GLU B N 1
ATOM 1383 C CA . GLU B 2 66 ? -1.07291 -7.14364 -34.52522 1.000 24.08330 61 GLU B CA 1
ATOM 1384 C C . GLU B 2 66 ? -2.58455 -7.31330 -34.64370 1.000 25.09361 61 GLU B C 1
ATOM 1385 O O . GLU B 2 66 ? -3.04924 -7.92347 -35.61084 1.000 27.19317 61 GLU B O 1
ATOM 1391 N N . TRP B 2 67 ? -3.34282 -6.76678 -33.69931 1.000 22.12953 62 TRP B N 1
ATOM 1392 C CA . TRP B 2 67 ? -4.77226 -7.02237 -33.54345 1.000 22.30910 62 TRP B CA 1
ATOM 1393 C C . TRP B 2 67 ? -5.61990 -5.83800 -34.00833 1.000 24.85823 62 TRP B C 1
ATOM 1394 O O . TRP B 2 67 ? -5.26057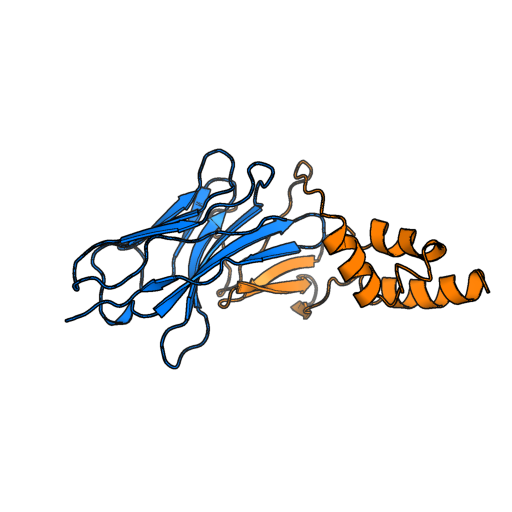 -4.67428 -33.80547 1.000 25.24692 62 TRP B O 1
ATOM 1405 N N . LYS B 2 68 ? -6.77999 -6.13668 -34.59479 1.000 23.84626 63 LYS B N 1
ATOM 1406 C CA . LYS B 2 68 ? -7.80190 -5.12158 -34.82924 1.000 22.44005 63 LYS B CA 1
ATOM 1407 C C . LYS B 2 68 ? -9.15254 -5.67877 -34.42063 1.000 24.42608 63 LYS B C 1
ATOM 1408 O O . LYS B 2 68 ? -9.37641 -6.89504 -34.50933 1.000 22.08408 63 LYS B O 1
ATOM 1414 N N . PRO B 2 69 ? -10.07099 -4.81797 -33.97346 1.000 21.33787 64 PRO B N 1
ATOM 1415 C CA . PRO B 2 69 ? -11.47829 -5.22711 -33.88281 1.000 24.60809 64 PRO B CA 1
ATOM 1416 C C . PRO B 2 69 ? -12.05601 -5.31362 -35.28289 1.000 23.55193 64 PRO B C 1
ATOM 1417 O O . PRO B 2 69 ? -11.73919 -4.49704 -36.14903 1.000 28.31453 64 PRO B O 1
ATOM 1421 N N . CYS B 2 70 ? -12.89104 -6.32377 -35.50278 1.000 23.82370 65 CYS B N 1
ATOM 1422 C CA . CYS B 2 70 ? -13.47703 -6.56609 -36.80732 1.000 23.11623 65 CYS B CA 1
ATOM 1423 C C . CYS B 2 70 ? -14.96478 -6.83471 -36.64150 1.000 21.93382 65 CYS B C 1
ATOM 1424 O O . CYS B 2 70 ? -15.46944 -7.05995 -35.54062 1.000 21.08811 65 CYS B O 1
ATOM 1427 N N . GLN B 2 71 ? -15.67081 -6.80715 -37.75362 1.000 23.15350 66 GLN B N 1
ATOM 1428 C CA . GLN B 2 71 ? -17.08118 -7.16919 -37.76339 1.000 22.71823 66 GLN B CA 1
ATOM 1429 C C . GLN B 2 71 ? -17.33226 -8.09339 -38.93681 1.000 22.80037 66 GLN B C 1
ATOM 1430 O O . GLN B 2 71 ? -16.86951 -7.82049 -40.04839 1.000 25.05812 66 GLN B O 1
ATOM 1436 N N . ASP B 2 72 ? -18.06763 -9.18043 -38.69530 1.000 25.56302 67 ASP B N 1
ATOM 1437 C CA . ASP B 2 72 ? -18.36879 -10.11981 -39.76517 1.000 27.84737 67 ASP B CA 1
ATOM 1438 C C . ASP B 2 72 ? -19.59149 -9.60814 -40.53427 1.000 27.70848 67 ASP B C 1
ATOM 1439 O O . ASP B 2 72 ? -20.05941 -8.48896 -40.31398 1.000 25.80943 67 ASP B O 1
ATOM 1444 N N . ILE B 2 73 ? -20.08026 -10.40636 -41.48886 1.000 26.33989 68 ILE B N 1
ATOM 1445 C CA . ILE B 2 73 ? -21.17123 -9.98238 -42.36964 1.000 25.72102 68 ILE B CA 1
ATOM 1446 C C . ILE B 2 73 ? -22.47588 -9.80810 -41.60591 1.000 28.21451 68 ILE B C 1
ATOM 1447 O O . ILE B 2 73 ? -23.41254 -9.17156 -42.11295 1.000 26.09700 68 ILE B O 1
ATOM 1452 N N . THR B 2 74 ? -22.56342 -10.35350 -40.39659 1.000 26.72240 69 THR B N 1
ATOM 1453 C CA . THR B 2 74 ? -23.73552 -10.17469 -39.55042 1.000 27.01306 69 THR B CA 1
ATOM 1454 C C . THR B 2 74 ? -23.61425 -8.97496 -38.62271 1.000 28.44354 69 THR B C 1
ATOM 1455 O O . THR B 2 74 ? -24.57384 -8.66328 -37.91527 1.000 30.60151 69 THR B O 1
ATOM 1459 N N . GLY B 2 75 ? -22.45949 -8.31029 -38.59145 1.000 27.00488 70 GLY B N 1
ATOM 1460 C CA . GLY B 2 75 ? -22.23638 -7.19504 -37.69771 1.000 26.66354 70 GLY B CA 1
ATOM 1461 C C . GLY B 2 75 ? -21.65643 -7.55016 -36.34296 1.000 25.23750 70 GLY B C 1
ATOM 1462 O O . GLY B 2 75 ? -21.41956 -6.63994 -35.53748 1.000 29.33572 70 GLY B O 1
ATOM 1463 N N . ASP B 2 76 ? -21.39256 -8.83154 -36.08098 1.000 23.91285 71 ASP B N 1
ATOM 1464 C CA . ASP B 2 76 ? -20.81838 -9.26353 -34.81155 1.000 24.67792 71 ASP B CA 1
ATOM 1465 C C . ASP B 2 76 ? -19.35671 -8.84493 -34.68198 1.000 25.28154 71 ASP B C 1
ATOM 1466 O O . ASP B 2 76 ? -18.56839 -8.99529 -35.61641 1.000 24.80627 71 ASP B O 1
ATOM 1471 N N . ILE B 2 77 ? -19.00218 -8.34454 -33.50562 1.000 23.98611 72 ILE B N 1
ATOM 1472 C CA . ILE B 2 77 ? -17.63828 -7.90919 -33.20414 1.000 23.90309 72 ILE B CA 1
ATOM 1473 C C . ILE B 2 77 ? -16.76924 -9.12496 -32.90706 1.000 23.05378 72 ILE B C 1
ATOM 1474 O O . ILE B 2 77 ? -17.19654 -10.05988 -32.21638 1.000 25.55228 72 ILE B O 1
ATOM 1479 N N . TYR B 2 78 ? -15.54673 -9.12255 -33.43953 1.000 24.37433 73 TYR B N 1
ATOM 1480 C CA . TYR B 2 78 ? -14.51529 -10.04132 -32.98739 1.000 22.05137 73 TYR B CA 1
ATOM 1481 C C . TYR B 2 78 ? -13.17773 -9.32559 -33.08163 1.000 22.29950 73 TYR B C 1
ATOM 1482 O O . TYR B 2 78 ? -13.10993 -8.15342 -33.45786 1.000 23.00179 73 TYR B O 1
ATOM 1491 N N . TYR B 2 79 ? -12.12225 -10.01111 -32.63887 1.000 23.47410 74 TYR B N 1
ATOM 1492 C CA . TYR B 2 79 ? -10.76329 -9.48747 -32.66117 1.000 25.68301 74 TYR B CA 1
ATOM 1493 C C . TYR B 2 79 ? -9.91987 -10.40463 -33.53058 1.000 21.10961 74 TYR B C 1
ATOM 1494 O O . TYR B 2 79 ? -10.00204 -11.63308 -33.40579 1.000 22.18536 74 TYR B O 1
ATOM 1503 N N . PHE B 2 80 ? -9.15641 -9.81615 -34.45080 1.000 22.56823 75 PHE B N 1
ATOM 1504 C CA . PHE B 2 80 ? -8.36940 -10.58527 -35.40039 1.000 23.24027 75 PHE B CA 1
ATOM 1505 C C . PHE B 2 80 ? -6.89129 -10.30123 -35.20720 1.000 21.70000 75 PHE B C 1
ATOM 1506 O O . PHE B 2 80 ? -6.48433 -9.13594 -35.11158 1.000 22.32167 75 PHE B O 1
ATOM 1514 N N . ASN B 2 81 ? -6.10247 -11.37134 -35.14726 1.000 18.72467 76 ASN B N 1
ATOM 1515 C CA . ASN B 2 81 ? -4.63995 -11.29821 -35.05522 1.000 23.85970 76 ASN B CA 1
ATOM 1516 C C . ASN B 2 81 ? -4.09505 -11.48146 -36.46836 1.000 22.92646 76 ASN B C 1
ATOM 1517 O O . ASN B 2 81 ? -4.06343 -12.59615 -36.99181 1.000 22.64549 76 ASN B O 1
ATOM 1522 N N . PHE B 2 82 ? -3.65365 -10.38436 -37.08003 1.000 18.90431 77 PHE B N 1
ATOM 1523 C CA . PHE B 2 82 ? -3.17351 -10.46312 -38.46003 1.000 20.55730 77 PHE B CA 1
ATOM 1524 C C . PHE B 2 82 ? -1.84739 -11.20322 -38.57090 1.000 23.54999 77 PHE B C 1
ATOM 1525 O O . PHE B 2 82 ? -1.48399 -11.63417 -39.67302 1.000 24.30073 77 PHE B O 1
ATOM 1533 N N . ALA B 2 83 ? -1.11866 -11.35184 -37.45837 1.000 22.15896 78 ALA B N 1
ATOM 1534 C CA . ALA B 2 83 ? 0.16395 -12.03965 -37.50443 1.000 24.06674 78 ALA B CA 1
ATOM 1535 C C . ALA B 2 83 ? -0.01253 -13.52356 -37.80131 1.000 26.54622 78 ALA B C 1
ATOM 1536 O O . ALA B 2 83 ? 0.69636 -14.07687 -38.64917 1.000 25.14701 78 ALA B O 1
ATOM 1538 N N . ASN B 2 84 ? -0.96389 -14.18075 -37.13102 1.000 23.58563 79 ASN B N 1
ATOM 1539 C CA . ASN B 2 84 ? -1.16752 -15.61860 -37.28192 1.000 23.70408 79 ASN B CA 1
ATOM 1540 C C . ASN B 2 84 ? -2.55259 -15.99128 -37.80089 1.000 25.77704 79 ASN B C 1
ATOM 1541 O O . ASN B 2 84 ? -2.84991 -17.18381 -37.92765 1.000 25.97541 79 ASN B O 1
ATOM 1546 N N . GLY B 2 85 ? -3.41272 -15.02071 -38.08363 1.000 23.93695 80 GLY B N 1
ATOM 1547 C CA . GLY B 2 85 ? -4.73225 -15.32884 -38.61143 1.000 29.47200 80 GLY B CA 1
ATOM 1548 C C . GLY B 2 85 ? -5.73853 -15.85912 -37.61068 1.000 26.59021 80 GLY B C 1
ATOM 1549 O O . GLY B 2 85 ? -6.74958 -16.44036 -38.01396 1.000 32.59407 80 GLY B O 1
ATOM 1550 N N . GLN B 2 86 ? -5.49823 -15.69292 -36.31402 1.000 24.10799 81 GLN B N 1
ATOM 1551 C CA . GLN B 2 86 ? -6.42193 -16.20221 -35.31154 1.000 31.62830 81 GLN B CA 1
ATOM 1552 C C . GLN B 2 86 ? -7.47346 -15.15592 -34.96378 1.000 27.02166 81 GLN B C 1
ATOM 1553 O O . GLN B 2 86 ? -7.21000 -13.95042 -34.97340 1.000 26.23015 81 GLN B O 1
ATOM 1559 N N . SER B 2 87 ? -8.68338 -15.62757 -34.71031 1.000 31.90061 82 SER B N 1
ATOM 1560 C CA . SER B 2 87 ? -9.80714 -14.76257 -34.39230 1.000 27.35915 82 SER B CA 1
ATOM 1561 C C . SER B 2 87 ? -10.42727 -15.18999 -33.06817 1.000 26.22376 82 SER B C 1
ATOM 1562 O O . SER B 2 87 ? -10.38927 -16.36568 -32.68835 1.000 26.03012 82 SER B O 1
ATOM 1565 N N . MET B 2 88 ? -10.96409 -14.21739 -32.34944 1.000 24.89255 83 MET B N 1
ATOM 1566 C CA . MET B 2 88 ? -11.54706 -14.51462 -31.04771 1.000 23.15159 83 MET B CA 1
ATOM 1567 C C . MET B 2 88 ? -12.61055 -13.47380 -30.71572 1.000 25.71625 83 MET B C 1
ATOM 1568 O O . MET B 2 88 ? -12.51715 -12.30938 -31.12078 1.000 24.47831 83 MET B O 1
ATOM 1573 N N . TRP B 2 89 ? -13.64719 -13.91839 -29.99253 1.000 28.27617 84 TRP B N 1
ATOM 1574 C CA . TRP B 2 89 ? -14.72000 -13.00460 -29.60449 1.000 30.37810 84 TRP B CA 1
ATOM 1575 C C . TRP B 2 89 ? -14.24326 -11.98917 -28.57377 1.000 29.40163 84 TRP B C 1
ATOM 1576 O O . TRP B 2 89 ? -14.60010 -10.80794 -28.65270 1.000 32.61907 84 TRP B O 1
ATOM 1587 N N . ASP B 2 90 ? -13.44115 -12.43069 -27.60440 1.000 26.48478 85 ASP B N 1
ATOM 1588 C CA . ASP B 2 90 ? -12.97180 -11.57842 -26.51872 1.000 31.13790 85 ASP B CA 1
ATOM 1589 C C . ASP B 2 90 ? -11.82777 -10.67644 -26.97277 1.000 29.02661 85 ASP B C 1
ATOM 1590 O O . ASP B 2 90 ? -11.08919 -10.99605 -27.90632 1.000 26.79803 85 ASP B O 1
ATOM 1595 N N . HIS B 2 91 ? -11.70131 -9.53608 -26.30773 1.000 28.30310 86 HIS B N 1
ATOM 1596 C CA . HIS B 2 91 ? -10.47636 -8.74720 -26.38323 1.000 27.96636 86 HIS B CA 1
ATOM 1597 C C . HIS B 2 91 ? -9.31305 -9.61856 -25.91228 1.000 27.12172 86 HIS B C 1
ATOM 1598 O O . HIS B 2 91 ? -9.44165 -10.30819 -24.88909 1.000 30.50866 86 HIS B O 1
ATOM 1605 N N . PRO B 2 92 ? -8.18541 -9.64764 -26.63501 1.000 26.44560 87 PRO B N 1
ATOM 1606 C CA . PRO B 2 92 ? -7.10173 -10.58883 -26.28660 1.000 24.11593 87 PRO B CA 1
ATOM 1607 C C . PRO B 2 92 ? -6.52377 -10.40747 -24.88148 1.000 27.02763 87 PRO B C 1
ATOM 1608 O O . PRO B 2 92 ? -5.83734 -11.31949 -24.39822 1.000 31.27095 87 PRO B O 1
ATOM 1612 N N . CYS B 2 93 ? -6.78088 -9.28532 -24.21507 1.000 26.80477 88 CYS B N 1
ATOM 1613 C CA . CYS B 2 93 ? -6.30922 -9.07121 -22.85087 1.000 29.61646 88 CYS B CA 1
ATOM 1614 C C . CYS B 2 93 ? -7.28633 -9.54382 -21.78127 1.000 30.59365 88 CYS B C 1
ATOM 1615 O O . CYS B 2 93 ? -6.90866 -9.60100 -20.60364 1.000 29.47759 88 CYS B O 1
ATOM 1618 N N . ASP B 2 94 ? -8.53116 -9.87452 -22.14369 1.000 32.06911 89 ASP B N 1
ATOM 1619 C CA . ASP B 2 94 ? -9.52814 -10.17348 -21.12307 1.000 29.32116 89 ASP B CA 1
ATOM 1620 C C . ASP B 2 94 ? -9.14974 -11.40242 -20.30331 1.000 31.22149 89 ASP B C 1
ATOM 1621 O O . ASP B 2 94 ? -9.35337 -11.42654 -19.08064 1.000 29.10156 89 ASP B O 1
ATOM 1626 N N . GLU B 2 95 ? -8.60954 -12.43655 -20.95322 1.000 30.07184 90 GLU B N 1
ATOM 1627 C CA A GLU B 2 95 ? -8.18424 -13.60443 -20.19328 0.424 31.65744 90 GLU B CA 1
ATOM 1628 C CA B GLU B 2 95 ? -8.13421 -13.61817 -20.23896 0.576 31.62837 90 GLU B CA 1
ATOM 1629 C C . GLU B 2 95 ? -7.14715 -13.22162 -19.14443 1.000 31.56722 90 GLU B C 1
ATOM 1630 O O . GLU B 2 95 ? -7.17334 -13.75182 -18.02588 1.000 29.98184 90 GLU B O 1
ATOM 1641 N N . HIS B 2 96 ? -6.27912 -12.25780 -19.45290 1.000 30.85260 91 HIS B N 1
ATOM 1642 C CA . HIS B 2 96 ? -5.26290 -11.84835 -18.49208 1.000 32.94928 91 HIS B CA 1
ATOM 1643 C C . HIS B 2 96 ? -5.86056 -11.01653 -17.36544 1.000 33.10292 91 HIS B C 1
ATOM 1644 O O . HIS B 2 96 ? -5.43983 -11.13835 -16.20667 1.000 30.59444 91 HIS B O 1
ATOM 1651 N N . TYR B 2 97 ? -6.85671 -10.18454 -17.67461 1.000 32.17485 92 TYR B N 1
ATOM 1652 C CA . TYR B 2 97 ? -7.52801 -9.45656 -16.60736 1.000 28.37974 92 TYR B CA 1
ATOM 1653 C C . TYR B 2 97 ? -8.26573 -10.40618 -15.67392 1.000 28.06122 92 TYR B C 1
ATOM 1654 O O . TYR B 2 97 ? -8.27904 -10.19120 -14.45499 1.000 25.67878 92 TYR B O 1
ATOM 1663 N N . ARG B 2 98 ? -8.86112 -11.47822 -16.20987 1.000 27.83267 93 ARG B N 1
ATOM 1664 C CA . ARG B 2 98 ? -9.53250 -12.44004 -15.33647 1.000 29.17523 93 ARG B CA 1
ATOM 1665 C C . ARG B 2 98 ? -8.54401 -13.09764 -14.37494 1.000 30.14059 93 ARG B C 1
ATOM 1666 O O . ARG B 2 98 ? -8.85942 -13.31899 -13.19892 1.000 27.54901 93 ARG B O 1
ATOM 1674 N N . SER B 2 99 ? -7.34404 -13.41513 -14.85219 1.000 27.90512 94 SER B N 1
ATOM 1675 C CA . SER B 2 99 ? -6.34676 -13.99925 -13.96041 1.000 30.08166 94 SER B CA 1
ATOM 1676 C C . SER B 2 99 ? -5.84276 -12.97758 -12.94998 1.000 31.73624 94 SER B C 1
ATOM 1677 O O . SER B 2 99 ? -5.59842 -13.31720 -11.78315 1.000 32.91828 94 SER B O 1
ATOM 1680 N N . LEU B 2 100 ? -5.70166 -11.71547 -13.37016 1.000 30.72456 95 LEU B N 1
ATOM 1681 C CA . LEU B 2 100 ? -5.26165 -10.67503 -12.44551 1.000 30.94844 95 LEU B CA 1
ATOM 1682 C C . LEU B 2 100 ? -6.27543 -10.47827 -11.32540 1.000 31.88910 95 LEU B C 1
ATOM 1683 O O . LEU B 2 100 ? -5.89890 -10.24297 -10.16859 1.000 32.67104 95 LEU B O 1
ATOM 1688 N N . VAL B 2 101 ? -7.57094 -10.56185 -11.65222 1.000 24.87208 96 VAL B N 1
ATOM 1689 C CA . VAL B 2 101 ? -8.60545 -10.43182 -10.62800 1.000 24.69200 96 VAL B CA 1
ATOM 1690 C C . VAL B 2 101 ? -8.41839 -11.49524 -9.55474 1.000 25.77045 96 VAL B C 1
ATOM 1691 O O . VAL B 2 101 ? -8.50627 -11.21761 -8.35122 1.000 28.22240 96 VAL B O 1
ATOM 1695 N N . ILE B 2 102 ? -8.18783 -12.73835 -9.98091 1.000 25.74545 97 ILE B N 1
ATOM 1696 C CA . ILE B 2 102 ? -7.97110 -13.83010 -9.03976 1.000 29.82641 97 ILE B CA 1
ATOM 1697 C C . ILE B 2 102 ? -6.75203 -13.54522 -8.17104 1.000 30.37815 97 ILE B C 1
ATOM 1698 O O . ILE B 2 102 ? -6.79638 -13.68517 -6.94248 1.000 27.70917 97 ILE B O 1
ATOM 1703 N N . GLN B 2 103 ? -5.65453 -13.11473 -8.79901 1.000 29.82874 98 GLN B N 1
ATOM 1704 C CA . GLN B 2 103 ? -4.43058 -12.80917 -8.05713 1.000 33.77380 98 GLN B CA 1
ATOM 1705 C C . GLN B 2 103 ? -4.65054 -11.69013 -7.04727 1.000 32.73494 98 GLN B C 1
ATOM 1706 O O . GLN B 2 103 ? -4.19379 -11.77042 -5.89634 1.000 32.85509 98 GLN B O 1
ATOM 1712 N N . GLU B 2 104 ? -5.33912 -10.62715 -7.46641 1.000 33.19460 99 GLU B N 1
ATOM 1713 C CA . GLU B 2 104 ? -5.50507 -9.47050 -6.59619 1.000 36.16304 99 GLU B CA 1
ATOM 1714 C C . GLU B 2 104 ? -6.49010 -9.75465 -5.46937 1.000 36.25720 99 GLU B C 1
ATOM 1715 O O . GLU B 2 104 ? -6.29738 -9.28059 -4.34321 1.000 34.75737 99 GLU B O 1
ATOM 1721 N N . ARG B 2 105 ? -7.55408 -10.51775 -5.74727 1.000 30.71576 100 ARG B N 1
ATOM 1722 C CA . ARG B 2 105 ? -8.44886 -10.92616 -4.66865 1.000 34.57363 100 ARG B CA 1
ATOM 1723 C C . ARG B 2 105 ? -7.67854 -11.67827 -3.59261 1.000 37.63959 100 ARG B C 1
ATOM 1724 O O . ARG B 2 105 ? -7.87713 -11.44690 -2.39281 1.000 38.10167 100 ARG B O 1
ATOM 1732 N N . ALA B 2 106 ? -6.77226 -12.56609 -4.00726 1.000 35.07740 101 ALA B N 1
ATOM 1733 C CA . ALA B 2 106 ? -5.93786 -13.28041 -3.04670 1.000 39.71972 101 ALA B CA 1
ATOM 1734 C C . ALA B 2 106 ? -5.05343 -12.32372 -2.25523 1.000 38.61561 101 ALA B C 1
ATOM 1735 O O . ALA B 2 106 ? -4.93111 -12.45336 -1.03246 1.000 42.40033 101 ALA B O 1
ATOM 1737 N N . LYS B 2 107 ? -4.44402 -11.34895 -2.93627 1.000 40.27747 102 LYS B N 1
ATOM 1738 C CA . LYS B 2 107 ? -3.52987 -10.41030 -2.28557 1.000 45.18747 102 LYS B CA 1
ATOM 1739 C C . LYS B 2 107 ? -4.20809 -9.67260 -1.13504 1.000 50.04837 102 LYS B C 1
ATOM 1740 O O . LYS B 2 107 ? -3.65456 -9.56671 -0.03354 1.000 47.59032 102 LYS B O 1
ATOM 1746 N N . LEU B 2 108 ? -5.40633 -9.14266 -1.37219 1.000 49.30090 103 LEU B N 1
ATOM 1747 C CA . LEU B 2 108 ? -6.08697 -8.35996 -0.34767 1.000 56.78290 103 LEU B CA 1
ATOM 1748 C C . LEU B 2 108 ? -6.69933 -9.21410 0.75320 1.000 61.23327 103 LEU B C 1
ATOM 1749 O O . LEU B 2 108 ? -7.21733 -8.65624 1.72702 1.000 69.94033 103 LEU B O 1
ATOM 1754 N N . SER B 2 109 ? -6.64763 -10.53647 0.63366 1.000 59.52953 104 SER B N 1
ATOM 1755 C CA . SER B 2 109 ? -7.22867 -11.41710 1.64086 1.000 63.50188 104 SER B CA 1
ATOM 1756 C C . SER B 2 109 ? -6.21042 -11.79778 2.71089 1.000 60.64127 104 SER B C 1
ATOM 1757 O O . SER B 2 109 ? -5.52571 -10.93775 3.26430 1.000 69.18893 104 SER B O 1
#

GO terms:
  GO:0005814 centriole (C, IDA)
  GO:0097539 ciliary transition fiber (C, IDA)
  GO:0005813 centrosome (C, IDA)
  GO:0060271 cilium assembly (P, IMP)
  GO:0005515 protein binding (F, IPI)
  GO:0005829 cytosol (C, TAS)
  GO:0005654 nucleoplasm (C, IDA)
  GO:0005576 extracellular region (C, HDA)

Radius of gyration: 19.38 Å; Cα contacts (8 Å, |Δi|>4): 484; chains: 2; bounding box: 47×34×59 Å

Solvent-accessible surface area: 11302 Å² total; per-residue (Å²): 120,4,130,16,122,14,63,35,34,25,139,22,123,46,48,24,57,31,83,0,28,1,75,12,43,59,103,5,102,1,17,7,2,1,0,1,28,64,15,104,90,144,153,63,62,8,0,0,1,6,6,58,96,38,25,44,35,42,24,122,70,0,95,153,28,6,75,4,44,31,48,148,41,47,12,3,1,74,0,64,0,62,80,2,76,63,122,1,36,6,47,0,56,0,3,0,0,2,2,14,8,26,12,14,41,35,71,8,121,17,10,83,1,45,8,49,125,58,43,182,110,13,31,126,67,81,54,7,37,4,92,73,90,236,126,47,102,36,141,17,20,86,108,26,21,56,79,12,0,124,112,3,46,4,58,20,157,163,30,85,87,2,14,131,0,0,110,90,0,6,55,5,105,36,59,67,90,32,53,4,2,1,30,54,28,1,58,32,25,7,51,17,104,80,87,45,112,73,66,175,56,1,19,34,8,97,119,18,69,48,65,1,117,96,27,88,70,144,105,132

Nearest PDB structures (foldseek):
  7o0s-assembly1_B  TM=1.010E+00  e=4.917E-20  Homo sapiens
  7o3b-assembly3_I  TM=9.384E-01  e=2.351E-17  Homo sapiens
  7o06-assembly2_D  TM=8.914E-01  e=2.035E-13  Homo sapiens
  7nwj-assembly1_A  TM=6.868E-01  e=7.235E-15  Homo sapiens
  6j1x-assembly1_B  TM=3.583E-01  e=6.785E-01  Homo sapiens

Sequence (220 aa):
QVQLQESGGGLVQAGGSLNLSCVVASGSSHFNSMGWYRQAPGKQRDLVADISNNDGVTNYADSVKKDDRFTISTNNAKNAVYLQMNNLKPEDTAVYYCNAVAVAGRAFSYWGQGTQVTVSSSAGRPLRIGDQLVLEEDYDETYIPSEQEILEFAREIGIDPIKEPELMWLAREGIIVAPLPGEWKPCQDITGDIYYFNFANGQSMWDHPCDEEHYRSLVIQERAKLS

Organism: Homo sapiens (NCBI:txid9606)

CATH classification: 2.60.40.10

B-factor: mean 31.8, std 8.24, range [18.72, 76.3]

Foldseek 3Di:
DQAKAKDWADEDEQQAKIKIKIFGDLVDAFQKKFKWWAAVPGGIGGAKIAGSVGDIDGDPVQPVFKDWGADPRRGMIMIIGGRDDQRVFTWMKMKTWHDDPDIDIDIYDTGGHGYDD/DPPDQDDPQKGWDDDDPPDDDDDDPVVLCVLCVVLPHDVVVCVVLSVLSVDPVCPDADPQKTWMAGNVRQIWIARNVVGDIGNDRPCSVVSSVVSVVVVVVVD

InterPro domains:
  IPR001202 WW domain [PS50020] (56-89)
  IPR001202 WW domain [SM00456] (57-89)
  IPR001202 WW domain [cd00201] (59-89)
  IPR036020 WW domain superfamily [SSF51045] (46-89)
  IPR051841 Microtubule and Golgi organization protein [PTHR18902] (132-1459)

Secondary structure (DSSP, 8-state):
----EEE--EEEETT--EEEEEE--TT---SEEEEEEE-TTS--EEEEEEETTS-EEE-TTTTTTEEEEE-TTS-EEEEEE-S--GGG-EEEEEEEEEEESEEEEEE---EEEEEE-/--S--EETTEEE----TT------HHHHHHHHHHTT--TTT-GGGHHHHHHHTTPPPPTTEEEEE-TT--EEEEETTTTEEESS-TTHHHHHHHHHHHHHHH-